Protein AF-A0A6N9USY6-F1 (afdb_monomer_lite)

Secondary structure (DSSP, 8-state):
-GGGGS-GGGTT--HHHHHHHHHHHHHHHHHHHHHHHHHHHHHHHHHHHHHHHHHHHHHHHHHHHHHHHHHHHHHHHHHHHHHHHHHHHHHHHHHHHHHHHHHHHHHHHHHHHHHHHHHHHHHHHHHHHHHHHHHHHHHHHHHHHHHHHHHTHHHHHHTT--TTSPPTTT--S--SS---PPTTPPPHHHHHHHHHHHHHHHHHHHHHHHHHHHHHHHHHHHHHHH-SS-HHHHHHHHHHHHHHHHHHHHHHHTHHHHHHHHHHHHHHH-

Structure (mmCIF, N/CA/C/O backbone):
data_AF-A0A6N9USY6-F1
#
_entry.id   AF-A0A6N9USY6-F1
#
loop_
_atom_site.group_PDB
_atom_site.id
_atom_site.type_symbol
_atom_site.label_atom_id
_atom_site.label_alt_id
_atom_site.label_comp_id
_atom_site.label_asym_id
_atom_site.label_entity_id
_atom_site.label_seq_id
_atom_site.pdbx_PDB_ins_code
_atom_site.Cartn_x
_atom_site.Cartn_y
_atom_site.Cartn_z
_atom_site.occupancy
_atom_site.B_iso_or_equiv
_atom_site.auth_seq_id
_atom_site.auth_comp_id
_atom_site.auth_asym_id
_atom_site.auth_atom_id
_atom_site.pdbx_PDB_model_num
ATOM 1 N N . ARG A 1 1 ? -99.803 2.655 81.020 1.00 59.34 1 ARG A N 1
ATOM 2 C CA . ARG A 1 1 ? -99.320 2.219 79.684 1.00 59.34 1 ARG A CA 1
ATOM 3 C C . ARG A 1 1 ? -97.797 2.064 79.626 1.00 59.34 1 ARG A C 1
ATOM 5 O O . ARG A 1 1 ? -97.366 1.010 79.198 1.00 59.34 1 ARG A O 1
ATOM 12 N N . ALA A 1 2 ? -96.990 2.997 80.149 1.00 63.69 2 ALA A N 1
ATOM 13 C CA . ALA A 1 2 ? -95.520 2.873 80.131 1.00 63.69 2 ALA A CA 1
ATOM 14 C C . ALA A 1 2 ? -94.938 1.658 80.902 1.00 63.69 2 ALA A C 1
ATOM 16 O O . ALA A 1 2 ? -93.961 1.069 80.461 1.00 63.69 2 ALA A O 1
ATOM 17 N N . ARG A 1 3 ? -95.561 1.220 82.011 1.00 64.88 3 ARG A N 1
ATOM 18 C CA . ARG A 1 3 ? -95.090 0.066 82.813 1.00 64.88 3 ARG A CA 1
ATOM 19 C C . ARG A 1 3 ? -95.212 -1.306 82.129 1.00 64.88 3 ARG A C 1
ATOM 21 O O . ARG A 1 3 ? -94.556 -2.237 82.571 1.00 64.88 3 ARG A O 1
ATOM 28 N N . ALA A 1 4 ? -96.023 -1.433 81.077 1.00 66.00 4 ALA A N 1
ATOM 29 C CA . ALA A 1 4 ? -96.211 -2.702 80.363 1.00 66.00 4 ALA A CA 1
ATOM 30 C C . ALA A 1 4 ? -95.017 -3.075 79.461 1.00 66.00 4 ALA A C 1
ATOM 32 O O . ALA A 1 4 ? -94.945 -4.201 78.990 1.00 66.00 4 ALA A O 1
ATOM 33 N N . LEU A 1 5 ? -94.092 -2.134 79.230 1.00 74.12 5 LEU A N 1
ATOM 34 C CA . LEU A 1 5 ? -92.875 -2.318 78.431 1.00 74.12 5 LEU A CA 1
ATOM 35 C C . LEU A 1 5 ? -91.641 -2.647 79.293 1.00 74.12 5 LEU A C 1
ATOM 37 O O . LEU A 1 5 ? -90.541 -2.769 78.764 1.00 74.12 5 LEU A O 1
ATOM 41 N N . LEU A 1 6 ? -91.797 -2.743 80.620 1.00 71.50 6 LEU A N 1
ATOM 42 C CA . LEU A 1 6 ? -90.694 -3.050 81.529 1.00 71.50 6 LEU A CA 1
ATOM 43 C C . LEU A 1 6 ? -90.448 -4.565 81.602 1.00 71.50 6 LEU A C 1
ATOM 45 O O . LEU A 1 6 ? -91.413 -5.333 81.607 1.00 71.50 6 LEU A O 1
ATOM 49 N N . PRO A 1 7 ? -89.183 -5.004 81.742 1.00 77.75 7 PRO A N 1
ATOM 50 C CA . PRO A 1 7 ? -88.853 -6.397 82.019 1.00 77.75 7 PRO A CA 1
ATOM 51 C C . PRO A 1 7 ? -89.638 -6.924 83.222 1.00 77.75 7 PRO A C 1
ATOM 53 O O . PRO A 1 7 ? -89.844 -6.203 84.200 1.00 77.75 7 PRO A O 1
ATOM 56 N N . GLN A 1 8 ? -90.038 -8.195 83.182 1.00 72.56 8 GLN A N 1
ATOM 57 C CA . GLN A 1 8 ? -90.934 -8.793 84.179 1.00 72.56 8 GLN A CA 1
ATOM 58 C C . GLN A 1 8 ? -90.392 -8.691 85.620 1.00 72.56 8 GLN A C 1
ATOM 60 O O . GLN A 1 8 ? -91.163 -8.515 86.560 1.00 72.56 8 GLN A O 1
ATOM 65 N N . ALA A 1 9 ? -89.064 -8.669 85.784 1.00 72.56 9 ALA A N 1
ATOM 66 C CA . ALA A 1 9 ? -88.372 -8.450 87.059 1.00 72.56 9 ALA A CA 1
ATOM 67 C C . ALA A 1 9 ? -88.509 -7.019 87.637 1.00 72.56 9 ALA A C 1
ATOM 69 O O . ALA A 1 9 ? -88.282 -6.809 88.826 1.00 72.56 9 ALA A O 1
ATOM 70 N N . LEU A 1 10 ? -88.883 -6.027 86.822 1.00 72.94 10 LEU A N 1
ATOM 71 C CA . LEU A 1 10 ? -89.029 -4.613 87.203 1.00 72.94 10 LEU A CA 1
ATOM 72 C C . LEU A 1 10 ? -90.495 -4.144 87.229 1.00 72.94 10 LEU A C 1
ATOM 74 O O . LEU A 1 10 ? -90.773 -3.018 87.647 1.00 72.94 10 LEU A O 1
ATOM 78 N N . ALA A 1 11 ? -91.442 -4.999 86.827 1.00 71.81 11 ALA A N 1
ATOM 79 C CA . ALA A 1 11 ? -92.863 -4.666 86.705 1.00 71.81 11 ALA A CA 1
ATOM 80 C C . ALA A 1 11 ? -93.519 -4.238 88.039 1.00 71.81 11 ALA A C 1
ATOM 82 O O . ALA A 1 11 ? -94.430 -3.407 88.032 1.00 71.81 11 ALA A O 1
ATOM 83 N N . GLY A 1 12 ? -93.022 -4.749 89.176 1.00 67.75 12 GLY A N 1
ATOM 84 C CA . GLY A 1 12 ? -93.475 -4.415 90.538 1.00 67.75 12 GLY A CA 1
ATOM 85 C C . GLY A 1 12 ? -92.600 -3.409 91.303 1.00 67.75 12 GLY A C 1
ATOM 86 O O . GLY A 1 12 ? -92.853 -3.156 92.478 1.00 67.75 12 GLY A O 1
ATOM 87 N N . ALA A 1 13 ? -91.562 -2.836 90.682 1.00 71.50 13 ALA A N 1
ATOM 88 C CA . ALA A 1 13 ? -90.604 -1.973 91.376 1.00 71.50 13 ALA A CA 1
ATOM 89 C C . ALA A 1 13 ? -91.144 -0.544 91.634 1.00 71.50 13 ALA A C 1
ATOM 91 O O . ALA A 1 13 ? -91.792 0.075 90.777 1.00 71.50 13 ALA A O 1
ATOM 92 N N . GLY A 1 14 ? -90.842 0.002 92.821 1.00 72.75 14 GLY A N 1
ATOM 93 C CA . GLY A 1 14 ? -91.101 1.402 93.193 1.00 72.75 14 GLY A CA 1
ATOM 94 C C . GLY A 1 14 ? -90.163 2.399 92.491 1.00 72.75 14 GLY A C 1
ATOM 95 O O . GLY A 1 14 ? -89.200 2.003 91.835 1.00 72.75 14 GLY A O 1
ATOM 96 N N . ALA A 1 15 ? -90.418 3.706 92.634 1.00 75.62 15 ALA A N 1
ATOM 97 C CA . ALA A 1 15 ? -89.686 4.766 91.920 1.00 75.62 15 ALA A CA 1
ATOM 98 C C . ALA A 1 15 ? -88.155 4.710 92.116 1.00 75.62 15 ALA A C 1
ATOM 100 O O . ALA A 1 15 ? -87.399 4.864 91.159 1.00 75.62 15 ALA A O 1
ATOM 101 N N . THR A 1 16 ? -87.688 4.410 93.329 1.00 78.62 16 THR A N 1
ATOM 102 C CA . THR A 1 16 ? -86.264 4.234 93.663 1.00 78.62 16 THR A CA 1
ATOM 103 C C . THR A 1 16 ? -85.636 3.006 92.999 1.00 78.62 16 THR A C 1
ATOM 105 O O . THR A 1 16 ? -84.502 3.083 92.528 1.00 78.62 16 THR A O 1
ATOM 108 N N . GLY A 1 17 ? -86.368 1.891 92.909 1.00 78.56 17 GLY A N 1
ATOM 109 C CA . GLY A 1 17 ? -85.910 0.670 92.235 1.00 78.56 17 GLY A CA 1
ATOM 110 C C . GLY A 1 17 ? -85.802 0.842 90.719 1.00 78.56 17 GLY A C 1
ATOM 111 O O . GLY A 1 17 ? -84.811 0.423 90.121 1.00 78.56 17 GLY A O 1
ATOM 112 N N . LEU A 1 18 ? -86.768 1.539 90.110 1.00 80.94 18 LEU A N 1
ATOM 113 C CA . LEU A 1 18 ? -86.726 1.905 88.691 1.00 80.94 18 LEU A CA 1
ATOM 114 C C . LEU A 1 18 ? -85.585 2.893 88.389 1.00 80.94 18 LEU A C 1
ATOM 116 O O . LEU A 1 18 ? -84.901 2.729 87.385 1.00 80.94 18 LEU A O 1
ATOM 120 N N . ALA A 1 19 ? -85.309 3.855 89.277 1.00 81.88 19 ALA A N 1
ATOM 121 C CA . ALA A 1 19 ? -84.180 4.779 89.128 1.00 81.88 19 ALA A CA 1
ATOM 122 C C . ALA A 1 19 ? -82.810 4.082 89.249 1.00 81.88 19 ALA A C 1
ATOM 124 O O . ALA A 1 19 ? -81.879 4.427 88.526 1.00 81.88 19 ALA A O 1
ATOM 125 N N . ALA A 1 20 ? -82.671 3.089 90.134 1.00 82.38 20 ALA A N 1
ATOM 126 C CA . ALA A 1 20 ? -81.448 2.292 90.242 1.00 82.38 20 ALA A CA 1
ATOM 127 C C . ALA A 1 20 ? -81.235 1.381 89.020 1.00 82.38 20 ALA A C 1
ATOM 129 O O . ALA A 1 20 ? -80.110 1.253 88.545 1.00 82.38 20 ALA A O 1
ATOM 130 N N . ALA A 1 21 ? -82.307 0.784 88.487 1.00 82.88 21 ALA A N 1
ATOM 131 C CA . ALA A 1 21 ? -82.250 0.017 87.244 1.00 82.88 21 ALA A CA 1
ATOM 132 C C . ALA A 1 21 ? -81.904 0.904 86.037 1.00 82.88 21 ALA A C 1
ATOM 134 O O . ALA A 1 21 ? -81.086 0.506 85.217 1.00 82.88 21 ALA A O 1
ATOM 135 N N . ALA A 1 22 ? -82.454 2.122 85.966 1.00 84.56 22 ALA A N 1
ATOM 136 C CA . ALA A 1 22 ? -82.114 3.095 84.929 1.00 84.56 22 ALA A CA 1
ATOM 137 C C . ALA A 1 22 ? -80.643 3.542 85.000 1.00 84.56 22 ALA A C 1
ATOM 139 O O . ALA A 1 22 ? -80.000 3.647 83.962 1.00 84.56 22 ALA A O 1
ATOM 140 N N . ARG A 1 23 ? -80.086 3.752 86.206 1.00 84.62 23 ARG A N 1
ATOM 141 C CA . ARG A 1 23 ? -78.651 4.049 86.380 1.00 84.62 23 ARG A CA 1
ATOM 142 C C . ARG A 1 23 ? -77.759 2.894 85.927 1.00 84.62 23 ARG A C 1
ATOM 144 O O . ARG A 1 23 ? -76.851 3.135 85.146 1.00 84.62 23 ARG A O 1
ATOM 151 N N . ARG A 1 24 ? -78.063 1.655 86.333 1.00 86.56 24 ARG A N 1
ATOM 152 C CA . ARG A 1 24 ? -77.320 0.465 85.878 1.00 86.56 24 ARG A CA 1
ATOM 153 C C . ARG A 1 24 ? -77.385 0.288 84.363 1.00 86.56 24 ARG A C 1
ATOM 155 O O . ARG A 1 24 ? -76.359 0.082 83.738 1.00 86.56 24 ARG A O 1
ATOM 162 N N . ALA A 1 25 ? -78.567 0.445 83.766 1.00 84.56 25 ALA A N 1
ATOM 163 C CA . ALA A 1 25 ? -78.720 0.372 82.317 1.00 84.56 25 ALA A CA 1
ATOM 164 C C . ALA A 1 25 ? -77.933 1.480 81.593 1.00 84.56 25 ALA A C 1
ATOM 166 O O . ALA A 1 25 ? -77.378 1.226 80.532 1.00 84.56 25 ALA A O 1
ATOM 167 N N . ALA A 1 26 ? -77.855 2.693 82.157 1.00 86.56 26 ALA A N 1
ATOM 168 C CA . ALA A 1 26 ? -77.045 3.783 81.611 1.0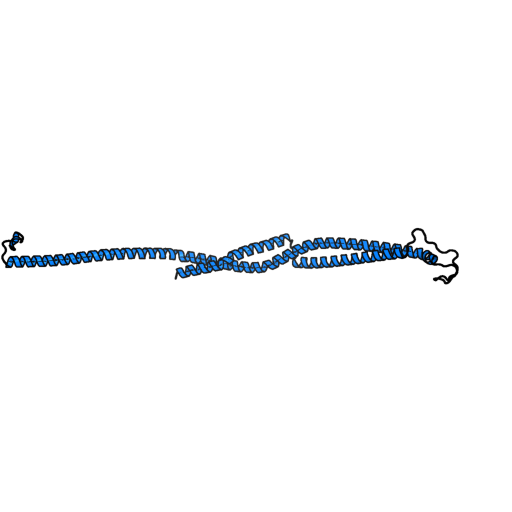0 86.56 26 ALA A CA 1
ATOM 169 C C . ALA A 1 26 ? -75.530 3.527 81.748 1.00 86.56 26 ALA A C 1
ATOM 171 O O . ALA A 1 26 ? -74.780 3.831 80.824 1.00 86.56 26 ALA A O 1
ATOM 172 N N . GLU A 1 27 ? -75.080 2.941 82.863 1.00 90.06 27 GLU A N 1
ATOM 173 C CA . GLU A 1 27 ? -73.692 2.495 83.064 1.00 90.06 27 GLU A CA 1
ATOM 174 C C . GLU A 1 27 ? -73.316 1.369 82.086 1.00 90.06 27 GLU A C 1
ATOM 176 O O . GLU A 1 27 ? -72.274 1.443 81.436 1.00 90.06 27 GLU A O 1
ATOM 181 N N . GLU A 1 28 ? -74.187 0.368 81.918 1.00 89.50 28 GLU A N 1
ATOM 182 C CA . GLU A 1 28 ? -74.032 -0.712 80.936 1.00 89.50 28 GLU A CA 1
ATOM 183 C C . GLU A 1 28 ? -73.988 -0.163 79.502 1.00 89.50 28 GLU A C 1
ATOM 185 O O . GLU A 1 28 ? -73.115 -0.551 78.727 1.00 89.50 28 GLU A O 1
ATOM 190 N N . LEU A 1 29 ? -74.861 0.793 79.155 1.00 90.81 29 LEU A N 1
ATOM 191 C CA . LEU A 1 29 ? -74.827 1.478 77.857 1.00 90.81 29 LEU A CA 1
ATOM 192 C C . LEU A 1 29 ? -73.514 2.236 77.645 1.00 90.81 29 LEU A C 1
ATOM 194 O O . LEU A 1 29 ? -72.925 2.126 76.573 1.00 90.81 29 LEU A O 1
ATOM 198 N N . GLY A 1 30 ? -73.023 2.960 78.654 1.00 91.50 30 GLY A N 1
ATOM 199 C CA . GLY A 1 30 ? -71.733 3.651 78.587 1.00 91.50 30 GLY A CA 1
ATOM 200 C C . GLY A 1 30 ? -70.556 2.683 78.409 1.00 91.50 30 GLY A C 1
ATOM 201 O O . GLY A 1 30 ? -69.641 2.953 77.625 1.00 91.50 30 GLY A O 1
ATOM 202 N N . GLY A 1 31 ? -70.608 1.524 79.075 1.00 92.81 31 GLY A N 1
ATOM 203 C CA . GLY A 1 31 ? -69.659 0.425 78.892 1.00 92.81 31 GLY A CA 1
ATOM 204 C C . GLY A 1 31 ? -69.682 -0.139 77.468 1.00 92.81 31 GLY A C 1
ATOM 205 O O . GLY A 1 31 ? -68.631 -0.258 76.839 1.00 92.81 31 GLY A O 1
ATOM 206 N N . LEU A 1 32 ? -70.873 -0.402 76.923 1.00 93.50 32 LEU A N 1
ATOM 207 C CA . LEU A 1 32 ? -71.069 -0.891 75.553 1.00 93.50 32 LEU A CA 1
ATOM 208 C C . LEU A 1 32 ? -70.673 0.147 74.492 1.00 93.50 32 LEU A C 1
ATOM 210 O O . LEU A 1 32 ? -70.091 -0.204 73.469 1.00 93.50 32 LEU A O 1
ATOM 214 N N . GLU A 1 33 ? -70.930 1.435 74.722 1.00 93.31 33 GLU A N 1
ATOM 215 C CA . GLU A 1 33 ? -70.469 2.509 73.838 1.00 93.31 33 GLU A CA 1
ATOM 216 C C . GLU A 1 33 ? -68.944 2.618 73.820 1.00 93.31 33 GLU A C 1
ATOM 218 O O . GLU A 1 33 ? -68.355 2.833 72.757 1.00 93.31 33 GLU A O 1
ATOM 223 N N . SER A 1 34 ? -68.301 2.446 74.979 1.00 94.00 34 SER A N 1
ATOM 224 C CA . SER A 1 34 ? -66.844 2.370 75.083 1.00 94.00 34 SER A CA 1
ATOM 225 C C . SER A 1 34 ? -66.292 1.154 74.335 1.00 94.00 34 SER A C 1
ATOM 227 O O . SER A 1 34 ? -65.373 1.305 73.530 1.00 94.00 34 SER A O 1
ATOM 229 N N . ALA A 1 35 ? -66.910 -0.021 74.512 1.00 94.56 35 ALA A N 1
ATOM 230 C CA . ALA A 1 35 ? -66.552 -1.242 73.792 1.00 94.56 35 ALA A CA 1
ATOM 231 C C . ALA A 1 35 ? -66.690 -1.068 72.270 1.00 94.56 35 ALA A C 1
ATOM 233 O O . ALA A 1 35 ? -65.749 -1.343 71.535 1.00 94.56 35 ALA A O 1
ATOM 234 N N . ARG A 1 36 ? -67.795 -0.482 71.790 1.00 95.06 36 ARG A N 1
ATOM 235 C CA . ARG A 1 36 ? -67.997 -0.188 70.362 1.00 95.06 36 ARG A CA 1
ATOM 236 C C . ARG A 1 36 ? -66.955 0.789 69.805 1.00 95.06 36 ARG A C 1
ATOM 238 O O . ARG A 1 36 ? -66.541 0.657 68.655 1.00 95.06 36 ARG A O 1
ATOM 245 N N . ARG A 1 37 ? -66.541 1.803 70.579 1.00 96.06 37 ARG A N 1
ATOM 246 C CA . ARG A 1 37 ? -65.440 2.704 70.178 1.00 96.06 37 ARG A CA 1
ATOM 247 C C . ARG A 1 37 ? -64.116 1.948 70.082 1.00 96.06 37 ARG A C 1
ATOM 249 O O . ARG A 1 37 ? -63.385 2.160 69.120 1.00 96.06 37 ARG A O 1
ATOM 256 N N . ALA A 1 38 ? -63.837 1.060 71.036 1.00 95.44 38 ALA A N 1
ATOM 257 C CA . ALA A 1 38 ? -62.649 0.214 71.009 1.00 95.44 38 ALA A CA 1
ATOM 258 C C . ALA A 1 38 ? -62.648 -0.745 69.803 1.00 95.44 38 ALA A C 1
ATOM 260 O O . ALA A 1 38 ? -61.627 -0.855 69.135 1.00 95.44 38 ALA A O 1
ATOM 261 N N . GLU A 1 39 ? -63.785 -1.360 69.459 1.00 96.38 39 GLU A N 1
ATOM 262 C CA . GLU A 1 39 ? -63.927 -2.217 68.269 1.00 96.38 39 GLU A CA 1
ATOM 263 C C . GLU A 1 39 ? -63.666 -1.455 66.965 1.00 96.38 39 GLU A C 1
ATOM 265 O O . GLU A 1 39 ? -62.927 -1.932 66.107 1.00 96.38 39 GLU A O 1
ATOM 270 N N . ARG A 1 40 ? -64.223 -0.244 66.822 1.00 96.88 40 ARG A N 1
ATOM 271 C CA . ARG A 1 40 ? -63.949 0.613 65.655 1.00 96.88 40 ARG A CA 1
ATOM 272 C C . ARG A 1 40 ? -62.471 0.971 65.559 1.00 96.88 40 ARG A C 1
ATOM 274 O O . ARG A 1 40 ? -61.891 0.848 64.486 1.00 96.88 40 ARG A O 1
ATOM 281 N N . ARG A 1 41 ? -61.853 1.345 66.685 1.00 96.88 41 ARG A N 1
ATOM 282 C CA . ARG A 1 41 ? -60.422 1.659 66.727 1.00 96.88 41 ARG A CA 1
ATOM 283 C C . ARG A 1 41 ? -59.560 0.444 66.379 1.00 96.88 41 ARG A C 1
ATOM 285 O O . ARG A 1 41 ? -58.551 0.597 65.702 1.00 96.88 41 ARG A O 1
ATOM 292 N N . LEU A 1 42 ? -59.951 -0.752 66.815 1.00 97.25 42 LEU A N 1
ATOM 293 C CA . LEU A 1 42 ? -59.265 -1.989 66.451 1.00 97.25 42 LEU A CA 1
ATOM 294 C C . LEU A 1 42 ? -59.360 -2.257 64.944 1.00 97.25 42 LEU A C 1
ATOM 296 O O . LEU A 1 42 ? -58.346 -2.583 64.338 1.00 97.25 42 LEU A O 1
ATOM 300 N N . ALA A 1 43 ? -60.539 -2.090 64.337 1.00 96.88 43 ALA A N 1
ATOM 301 C CA . ALA A 1 43 ? -60.710 -2.254 62.892 1.00 96.88 43 ALA A CA 1
ATOM 302 C C . ALA A 1 43 ? -59.833 -1.272 62.093 1.00 96.88 43 ALA A C 1
ATOM 304 O O . ALA A 1 43 ? -59.157 -1.686 61.157 1.00 96.88 43 ALA A O 1
ATOM 305 N N . GLU A 1 44 ? -59.773 -0.001 62.507 1.00 97.56 44 GLU A N 1
ATOM 306 C CA . GLU A 1 44 ? -58.868 0.997 61.914 1.00 97.56 44 GLU A CA 1
ATOM 307 C C . GLU A 1 44 ? -57.395 0.577 62.016 1.00 97.56 44 GLU A C 1
ATOM 309 O O . GLU A 1 44 ? -56.675 0.632 61.025 1.00 97.56 44 GLU A O 1
ATOM 314 N N . LEU A 1 45 ? -56.953 0.121 63.194 1.00 97.69 45 LEU A N 1
ATOM 315 C CA . LEU A 1 45 ? -55.575 -0.334 63.411 1.00 97.69 45 LEU A CA 1
ATOM 316 C C . LEU A 1 45 ? -55.228 -1.587 62.593 1.00 97.69 45 LEU A C 1
ATOM 318 O O . LEU A 1 45 ? -54.088 -1.740 62.163 1.00 97.69 45 LEU A O 1
ATOM 322 N N . VAL A 1 46 ? -56.188 -2.493 62.382 1.00 97.88 46 VAL A N 1
ATOM 323 C CA . VAL A 1 46 ? -55.997 -3.684 61.538 1.00 97.88 46 VAL A CA 1
ATOM 324 C C . VAL A 1 46 ? -55.820 -3.288 60.073 1.00 97.88 46 VAL A C 1
ATOM 326 O O . VAL A 1 46 ? -54.923 -3.817 59.420 1.00 97.88 46 VAL A O 1
ATOM 329 N N . GLU A 1 47 ? -56.618 -2.345 59.570 1.00 97.75 47 GLU A N 1
ATOM 330 C CA . GLU A 1 47 ? -56.465 -1.816 58.208 1.00 97.75 47 GLU A CA 1
ATOM 331 C C . GLU A 1 47 ? -55.153 -1.041 58.034 1.00 97.75 47 GLU A C 1
ATOM 333 O O . GLU A 1 47 ? -54.448 -1.234 57.043 1.00 97.75 47 GLU A O 1
ATOM 338 N N . GLU A 1 48 ? -54.783 -0.213 59.016 1.00 97.69 48 GLU A N 1
ATOM 339 C CA . GLU A 1 48 ? -53.508 0.511 59.036 1.00 97.69 48 GLU A CA 1
ATOM 340 C C . GLU A 1 48 ? -52.326 -0.464 59.003 1.00 97.69 48 GLU A C 1
ATOM 342 O O . GLU A 1 48 ? -51.445 -0.337 58.153 1.00 97.69 48 GLU A O 1
ATOM 347 N N . ARG A 1 49 ? -52.353 -1.503 59.847 1.00 97.94 49 ARG A N 1
ATOM 348 C CA . ARG A 1 49 ? -51.347 -2.569 59.836 1.00 97.94 49 ARG A CA 1
ATOM 349 C C . ARG A 1 49 ? -51.305 -3.292 58.492 1.00 97.94 49 ARG A C 1
ATOM 351 O O . ARG A 1 49 ? -50.226 -3.506 57.961 1.00 97.94 49 ARG A O 1
ATOM 358 N N . ALA A 1 50 ? -52.452 -3.643 57.916 1.00 97.88 50 ALA A N 1
ATOM 359 C CA . ALA A 1 50 ? -52.486 -4.290 56.607 1.00 97.88 50 ALA A CA 1
ATOM 360 C C . ALA A 1 50 ? -51.914 -3.385 55.500 1.00 97.88 50 ALA A C 1
ATOM 362 O O . ALA A 1 50 ? -51.326 -3.887 54.543 1.00 97.88 50 ALA A O 1
ATOM 363 N N . GLY A 1 51 ? -52.088 -2.064 55.615 1.00 98.12 51 GLY A N 1
ATOM 364 C CA . GLY A 1 51 ? -51.449 -1.069 54.755 1.00 98.12 51 GLY A CA 1
ATOM 365 C C . GLY A 1 51 ? -49.932 -1.039 54.918 1.00 98.12 51 GLY A C 1
ATOM 366 O O . GLY A 1 51 ? -49.223 -1.149 53.920 1.00 98.12 51 GLY A O 1
ATOM 367 N N . LEU A 1 52 ? -49.446 -0.960 56.158 1.00 97.94 52 LEU A N 1
ATOM 368 C CA . LEU A 1 52 ? -48.016 -0.978 56.478 1.00 97.94 52 LEU A CA 1
ATOM 369 C C . LEU A 1 52 ? -47.345 -2.277 56.018 1.00 97.94 52 LEU A C 1
ATOM 371 O O . LEU A 1 52 ? -46.323 -2.214 55.349 1.00 97.94 52 LEU A O 1
ATOM 375 N N . ASP A 1 53 ? -47.966 -3.434 56.255 1.00 98.06 53 ASP A N 1
ATOM 376 C CA . ASP A 1 53 ? -47.445 -4.730 55.806 1.00 98.06 53 ASP A CA 1
ATOM 377 C C . ASP A 1 53 ? -47.358 -4.811 54.261 1.00 98.06 53 ASP A C 1
ATOM 379 O O . ASP A 1 53 ? -46.568 -5.580 53.713 1.00 98.06 53 ASP A O 1
ATOM 383 N N . ARG A 1 54 ? -48.213 -4.095 53.510 1.00 97.81 54 ARG A N 1
ATOM 384 C CA . ARG A 1 54 ? -48.106 -4.022 52.037 1.00 97.81 54 ARG A CA 1
ATOM 385 C C . ARG A 1 54 ? -46.974 -3.100 51.602 1.00 97.81 54 ARG A C 1
ATOM 387 O O . ARG A 1 54 ? -46.279 -3.441 50.651 1.00 97.81 54 ARG A O 1
ATOM 394 N N . GLN A 1 55 ? -46.807 -1.969 52.284 1.00 97.88 55 GLN A N 1
ATOM 395 C CA . GLN A 1 55 ? -45.715 -1.037 52.019 1.00 97.88 55 GLN A CA 1
ATOM 396 C C . GLN A 1 55 ? -44.358 -1.688 52.304 1.00 97.88 55 GLN A C 1
ATOM 398 O O . GLN A 1 55 ? -43.492 -1.644 51.445 1.00 97.88 55 GLN A O 1
ATOM 403 N N . GLU A 1 56 ? -44.213 -2.369 53.444 1.00 97.94 56 GLU A N 1
ATOM 404 C CA . GLU A 1 56 ? -42.991 -3.095 53.813 1.00 97.94 56 GLU A CA 1
ATOM 405 C C . GLU A 1 56 ? -42.604 -4.121 52.744 1.00 97.94 56 GLU A C 1
ATOM 407 O O . GLU A 1 56 ? -41.459 -4.150 52.315 1.00 97.94 56 GLU A O 1
ATOM 412 N N . ARG A 1 57 ? -43.570 -4.906 52.243 1.00 97.56 57 ARG A N 1
ATOM 413 C CA . ARG A 1 57 ? -43.313 -5.862 51.154 1.00 97.56 57 ARG A CA 1
ATOM 414 C C . ARG A 1 57 ? -42.867 -5.176 49.864 1.00 97.56 57 ARG A C 1
ATOM 416 O O . ARG A 1 57 ? -41.939 -5.655 49.231 1.00 97.56 57 ARG A O 1
ATOM 423 N N . ALA A 1 58 ? -43.514 -4.075 49.482 1.00 97.81 58 ALA A N 1
ATOM 424 C CA . ALA A 1 58 ? -43.126 -3.326 48.290 1.00 97.81 58 ALA A CA 1
ATOM 425 C C . ALA A 1 58 ? -41.718 -2.718 48.427 1.00 97.81 58 ALA A C 1
ATOM 427 O O . ALA A 1 58 ? -40.942 -2.754 47.476 1.00 97.81 58 ALA A O 1
ATOM 428 N N . ASP A 1 59 ? -41.376 -2.201 49.609 1.00 97.69 59 ASP A N 1
ATOM 429 C CA . ASP A 1 59 ? -40.048 -1.658 49.896 1.00 97.69 59 ASP A CA 1
ATOM 430 C C . ASP A 1 59 ? -38.982 -2.771 49.917 1.00 97.69 59 ASP A C 1
ATOM 432 O O . ASP A 1 59 ? -37.882 -2.575 49.401 1.00 97.69 59 ASP A O 1
ATOM 436 N N . ASP A 1 60 ? -39.306 -3.952 50.456 1.00 97.75 60 ASP A N 1
ATOM 437 C CA . ASP A 1 60 ? -38.430 -5.128 50.438 1.00 97.75 60 ASP A CA 1
ATOM 438 C C . ASP A 1 60 ? -38.194 -5.666 49.023 1.00 97.75 60 ASP A C 1
ATOM 440 O O . ASP A 1 60 ? -37.063 -6.035 48.702 1.00 97.75 60 ASP A O 1
ATOM 444 N N . ASP A 1 61 ? -39.219 -5.677 48.166 1.00 97.69 61 ASP A N 1
ATOM 445 C CA . ASP A 1 61 ? -39.085 -6.070 46.760 1.00 97.69 61 ASP A CA 1
ATOM 446 C C . ASP A 1 61 ? -38.112 -5.124 46.026 1.00 97.69 61 ASP A C 1
ATOM 448 O O . ASP A 1 61 ? -37.178 -5.586 45.366 1.00 97.69 61 ASP A O 1
ATOM 452 N N . VAL A 1 62 ? -38.259 -3.803 46.213 1.00 96.81 62 VAL A N 1
ATOM 453 C CA . VAL A 1 62 ? -37.342 -2.789 45.652 1.00 96.81 62 VAL A CA 1
ATOM 454 C C . VAL A 1 62 ? -35.929 -2.934 46.223 1.00 96.81 62 VAL A C 1
ATOM 456 O O . VAL A 1 62 ? -34.946 -2.853 45.482 1.00 96.81 62 VAL A O 1
ATOM 459 N N . ARG A 1 63 ? -35.798 -3.179 47.534 1.00 96.69 63 ARG A N 1
ATOM 460 C CA . ARG A 1 63 ? -34.501 -3.419 48.184 1.00 96.69 63 ARG A CA 1
ATOM 461 C C . ARG A 1 63 ? -33.811 -4.646 47.592 1.00 96.69 63 ARG A C 1
ATOM 463 O O . ARG A 1 63 ? -32.621 -4.582 47.296 1.00 96.69 63 ARG A O 1
ATOM 470 N N . GLN A 1 64 ? -34.538 -5.745 47.405 1.00 96.94 64 GLN A N 1
ATOM 471 C CA . GLN A 1 64 ? -33.993 -6.991 46.870 1.00 96.94 64 GLN A CA 1
ATOM 472 C C . GLN A 1 64 ? -33.553 -6.845 45.406 1.00 96.94 64 GLN A C 1
ATOM 474 O O . GLN A 1 64 ? -32.515 -7.391 45.018 1.00 96.94 64 GLN A O 1
ATOM 479 N N . GLU A 1 65 ? -34.312 -6.104 44.596 1.00 95.88 65 GLU A N 1
ATOM 480 C CA . GLU A 1 65 ? -33.937 -5.764 43.219 1.00 95.88 65 GLU A CA 1
ATOM 481 C C . GLU A 1 65 ? -32.638 -4.942 43.191 1.00 95.88 65 GLU A C 1
ATOM 483 O O . GLU A 1 65 ? -31.687 -5.314 42.497 1.00 95.88 65 GLU A O 1
ATOM 488 N N . ALA A 1 66 ? -32.547 -3.898 44.022 1.00 94.44 66 ALA A N 1
ATOM 489 C CA . ALA A 1 66 ? -31.355 -3.059 44.129 1.00 94.44 66 ALA A CA 1
ATOM 490 C C . ALA A 1 66 ? -30.124 -3.833 44.638 1.00 94.44 66 ALA A C 1
ATOM 492 O O . ALA A 1 66 ? -29.030 -3.665 44.104 1.00 94.44 66 ALA A O 1
ATOM 493 N N . GLU A 1 67 ? -30.279 -4.706 45.639 1.00 95.38 67 GLU A N 1
ATOM 494 C CA . GLU A 1 67 ? -29.196 -5.562 46.148 1.00 95.38 67 GLU A CA 1
ATOM 495 C C . GLU A 1 67 ? -28.675 -6.525 45.078 1.00 95.38 67 GLU A C 1
ATOM 497 O O . GLU A 1 67 ? -27.465 -6.721 44.966 1.00 95.38 67 GLU A O 1
ATOM 502 N N . THR A 1 68 ? -29.573 -7.095 44.272 1.00 95.75 68 THR A N 1
ATOM 503 C CA . THR A 1 68 ? -29.202 -7.992 43.169 1.00 95.75 68 THR A CA 1
ATOM 504 C C . THR A 1 68 ? -28.427 -7.232 42.093 1.00 95.75 68 THR A C 1
ATOM 506 O O . THR A 1 68 ? -27.360 -7.673 41.675 1.00 95.75 68 THR A O 1
ATOM 509 N N . TRP A 1 69 ? -28.907 -6.050 41.699 1.00 94.25 69 TRP A N 1
ATOM 510 C CA . TRP A 1 69 ? -28.221 -5.199 40.725 1.00 94.25 69 TRP A CA 1
ATOM 511 C C . TRP A 1 69 ? -26.843 -4.728 41.228 1.00 94.25 69 TRP A C 1
ATOM 513 O O . TRP A 1 69 ? -25.848 -4.830 40.510 1.00 94.25 69 TRP A O 1
ATOM 523 N N . LEU A 1 70 ? -26.747 -4.287 42.490 1.00 94.12 70 LEU A N 1
ATOM 524 C CA . LEU A 1 70 ? -25.484 -3.867 43.114 1.00 94.12 70 LEU A CA 1
ATOM 525 C C . LEU A 1 70 ? -24.485 -5.021 43.267 1.00 94.12 70 LEU A C 1
ATOM 527 O O . LEU A 1 70 ? -23.277 -4.783 43.221 1.00 94.12 70 LEU A O 1
ATOM 531 N N . ALA A 1 71 ? -24.957 -6.258 43.442 1.00 95.00 71 ALA A N 1
ATOM 532 C CA . ALA A 1 71 ? -24.088 -7.431 43.481 1.00 95.00 71 ALA A CA 1
ATOM 533 C C . ALA A 1 71 ? -23.392 -7.678 42.127 1.00 95.00 71 ALA A C 1
ATOM 535 O O . ALA A 1 71 ? -22.211 -8.032 42.103 1.00 95.00 71 ALA A O 1
ATOM 536 N N . ASP A 1 72 ? -24.088 -7.428 41.014 1.00 95.19 72 ASP A N 1
ATOM 537 C CA . ASP A 1 72 ? -23.568 -7.615 39.652 1.00 95.19 72 ASP A CA 1
ATOM 538 C C . ASP A 1 72 ? -22.842 -6.374 39.094 1.00 95.19 72 ASP A C 1
ATOM 540 O O . ASP A 1 72 ? -22.138 -6.458 38.078 1.00 95.19 72 ASP A O 1
ATOM 544 N N . TRP A 1 73 ? -22.969 -5.223 39.763 1.00 94.56 73 TRP A N 1
ATOM 545 C CA . TRP A 1 73 ? -22.418 -3.935 39.333 1.00 94.56 73 TRP A CA 1
ATOM 546 C C . TRP A 1 73 ? -20.917 -3.986 39.028 1.00 94.56 73 TRP A C 1
ATOM 548 O O . TRP A 1 73 ? -20.498 -3.601 37.937 1.00 94.56 73 TRP A O 1
ATOM 558 N N . GLU A 1 74 ? -20.091 -4.481 39.955 1.00 95.38 74 GLU A N 1
ATOM 559 C CA . GLU A 1 74 ? -18.634 -4.499 39.755 1.00 95.38 74 GLU A CA 1
ATOM 560 C C . GLU A 1 74 ? -18.232 -5.400 38.576 1.00 95.38 74 GLU A C 1
ATOM 562 O O . GLU A 1 74 ? -17.308 -5.069 37.834 1.00 95.38 74 GLU A O 1
ATOM 567 N N . THR A 1 75 ? -18.968 -6.491 38.336 1.00 96.00 75 THR A N 1
ATOM 568 C CA . THR A 1 75 ? -18.760 -7.362 37.167 1.00 96.00 75 THR A CA 1
ATOM 569 C C . THR A 1 75 ? -19.114 -6.635 35.870 1.00 96.00 75 THR A C 1
ATOM 571 O O . THR A 1 75 ? -18.341 -6.665 34.911 1.00 96.00 75 THR A O 1
ATOM 574 N N . THR A 1 76 ? -20.255 -5.944 35.847 1.00 94.56 76 THR A N 1
ATOM 575 C CA . THR A 1 76 ? -20.721 -5.171 34.686 1.00 94.56 76 THR A CA 1
ATOM 576 C C . THR A 1 76 ? -19.750 -4.042 34.355 1.00 94.56 76 THR A C 1
ATOM 578 O O . THR A 1 76 ? -19.285 -3.925 33.220 1.00 94.56 76 THR A O 1
ATOM 581 N N . ARG A 1 77 ? -19.361 -3.260 35.365 1.00 95.31 77 ARG A N 1
ATOM 582 C CA . ARG A 1 77 ? -18.376 -2.184 35.243 1.00 95.31 77 ARG A CA 1
ATOM 583 C C . ARG A 1 77 ? -17.030 -2.705 34.745 1.00 95.31 77 ARG A C 1
ATOM 585 O O . ARG A 1 77 ? -16.455 -2.107 33.840 1.00 95.31 77 ARG A O 1
ATOM 592 N N . ALA A 1 78 ? -16.530 -3.810 35.300 1.00 96.06 78 ALA A N 1
ATOM 593 C CA . ALA A 1 78 ? -15.275 -4.410 34.853 1.00 96.06 78 ALA A CA 1
ATOM 594 C C . ALA A 1 78 ? -15.350 -4.875 33.389 1.00 96.06 78 ALA A C 1
ATOM 596 O O . ALA A 1 78 ? -14.395 -4.679 32.637 1.00 96.06 78 ALA A O 1
ATOM 597 N N . GLY A 1 79 ? -16.486 -5.438 32.963 1.00 96.00 79 GLY A N 1
ATOM 598 C CA . GLY A 1 79 ? -16.733 -5.807 31.568 1.00 96.00 79 GLY A CA 1
ATOM 599 C C . GLY A 1 79 ? -16.696 -4.602 30.624 1.00 96.00 79 GLY A C 1
ATOM 600 O O . GLY A 1 79 ? -15.962 -4.620 29.636 1.00 96.00 79 GLY A O 1
ATOM 601 N N . LEU A 1 80 ? -17.420 -3.532 30.962 1.00 95.00 80 LEU A N 1
ATOM 602 C CA . LEU A 1 80 ? -17.460 -2.292 30.176 1.00 95.00 80 LEU A CA 1
ATOM 603 C C . LEU A 1 80 ? -16.090 -1.603 30.115 1.00 95.00 80 LEU A C 1
ATOM 605 O O . LEU A 1 80 ? -15.656 -1.187 29.039 1.00 95.00 80 LEU A O 1
ATOM 609 N N . GLN A 1 81 ? -15.370 -1.546 31.239 1.00 96.06 81 GLN A N 1
ATOM 610 C CA . GLN A 1 81 ? -14.000 -1.031 31.277 1.00 96.06 81 GLN A CA 1
ATOM 611 C C . GLN A 1 81 ? -13.060 -1.875 30.403 1.00 96.06 81 GLN A C 1
ATOM 613 O O . GLN A 1 81 ? -12.282 -1.323 29.633 1.00 96.06 81 GLN A O 1
ATOM 618 N N . GLY A 1 82 ? -13.177 -3.206 30.439 1.00 96.00 82 GLY A N 1
ATOM 619 C CA . GLY A 1 82 ? -12.399 -4.089 29.568 1.00 96.00 82 GLY A CA 1
ATOM 620 C C . GLY A 1 82 ? -12.688 -3.871 28.078 1.00 96.00 82 GLY A C 1
ATOM 621 O O . GLY A 1 82 ? -11.767 -3.870 27.258 1.00 96.00 82 GLY A O 1
ATOM 622 N N . CYS A 1 83 ? -13.950 -3.630 27.710 1.00 95.12 83 CYS A N 1
ATOM 623 C CA . CYS A 1 83 ? -14.322 -3.270 26.340 1.00 95.12 83 CYS A CA 1
ATOM 624 C C . CYS A 1 83 ? -13.710 -1.929 25.907 1.00 95.12 83 CYS A C 1
ATOM 626 O O . CYS A 1 83 ? -13.221 -1.820 24.780 1.00 95.12 83 CYS A O 1
ATOM 628 N N . LEU A 1 84 ? -13.699 -0.931 26.794 1.00 96.25 84 LEU A N 1
ATOM 629 C CA . LEU A 1 84 ? -13.064 0.365 26.552 1.00 96.25 84 LEU A CA 1
ATOM 630 C C . LEU A 1 84 ? -11.564 0.251 26.331 1.00 96.25 84 LEU A C 1
ATOM 632 O O . LEU A 1 84 ? -11.052 0.767 25.336 1.00 96.25 84 LEU A O 1
ATOM 636 N N . ASP A 1 85 ? -10.883 -0.444 27.236 1.00 96.62 85 ASP A N 1
ATOM 637 C CA . ASP A 1 85 ? -9.439 -0.633 27.176 1.00 96.62 85 ASP A CA 1
ATOM 638 C C . ASP A 1 85 ? -9.069 -1.355 25.872 1.00 96.62 85 ASP A C 1
ATOM 640 O O . ASP A 1 85 ? -8.219 -0.886 25.113 1.00 96.62 85 ASP A O 1
ATOM 644 N N . SER A 1 86 ? -9.805 -2.416 25.518 1.00 95.81 86 SER A N 1
ATOM 645 C CA . SER A 1 86 ? -9.604 -3.147 24.262 1.00 95.81 86 SER A CA 1
ATOM 646 C C . SER A 1 86 ? -9.852 -2.286 23.015 1.00 95.81 86 SER A C 1
ATOM 648 O O . SER A 1 86 ? -9.072 -2.334 22.058 1.00 95.81 86 SER A O 1
ATOM 650 N N . ALA A 1 87 ? -10.904 -1.461 23.005 1.00 96.19 87 ALA A N 1
ATOM 651 C CA . ALA A 1 87 ? -11.184 -0.561 21.888 1.00 96.19 87 ALA A CA 1
ATOM 652 C C . ALA A 1 87 ? -10.115 0.541 21.753 1.00 96.19 87 ALA A C 1
ATOM 654 O O . ALA A 1 87 ? -9.744 0.910 20.633 1.00 96.19 87 ALA A O 1
ATOM 655 N N . GLN A 1 88 ? -9.573 1.033 22.870 1.00 96.62 88 GLN A N 1
ATOM 656 C CA . GLN A 1 88 ? -8.498 2.026 22.896 1.00 96.62 88 GLN A CA 1
ATOM 657 C C . GLN A 1 88 ? -7.153 1.440 22.430 1.00 96.62 88 GLN A C 1
ATOM 659 O O . GLN A 1 88 ? -6.416 2.080 21.667 1.00 96.62 88 GLN A O 1
ATOM 664 N N . GLU A 1 89 ? -6.842 0.207 22.828 1.00 97.50 89 GLU A N 1
ATOM 665 C CA . GLU A 1 89 ? -5.697 -0.550 22.314 1.00 97.50 89 GLU A CA 1
ATOM 666 C C . GLU A 1 89 ? -5.827 -0.787 20.806 1.00 97.50 89 GLU A C 1
ATOM 668 O O . GLU A 1 89 ? -4.880 -0.556 20.047 1.00 97.50 89 GLU A O 1
ATOM 673 N N . ALA A 1 90 ? -7.017 -1.180 20.341 1.00 97.69 90 ALA A N 1
ATOM 674 C CA . ALA A 1 90 ? -7.296 -1.369 18.923 1.00 97.69 90 ALA A CA 1
ATOM 675 C C . ALA A 1 90 ? -7.164 -0.064 18.122 1.00 97.69 90 ALA A C 1
ATOM 677 O O . ALA A 1 90 ? -6.630 -0.088 17.010 1.00 97.69 90 ALA A O 1
ATOM 678 N N . ALA A 1 91 ? -7.587 1.075 18.682 1.00 97.00 91 ALA A N 1
ATOM 679 C CA . ALA A 1 91 ? -7.409 2.389 18.066 1.00 97.00 91 ALA A CA 1
ATOM 680 C C . ALA A 1 91 ? -5.921 2.722 17.889 1.00 97.00 91 ALA A C 1
ATOM 682 O O . ALA A 1 91 ? -5.486 3.020 16.775 1.00 97.00 91 ALA A O 1
ATOM 683 N N . THR A 1 92 ? -5.130 2.555 18.952 1.00 97.19 92 THR A N 1
ATOM 684 C CA . THR A 1 92 ? -3.673 2.753 18.922 1.00 97.19 92 THR A CA 1
ATOM 685 C C . THR A 1 92 ? -3.004 1.839 17.889 1.00 97.19 92 THR A C 1
ATOM 687 O O . THR A 1 92 ? -2.180 2.283 17.087 1.00 97.19 92 THR A O 1
ATOM 690 N N . ARG A 1 93 ? -3.387 0.556 17.842 1.00 97.19 93 ARG A N 1
ATOM 691 C CA . ARG A 1 93 ? -2.866 -0.399 16.852 1.00 97.19 93 ARG A CA 1
ATOM 692 C C . ARG A 1 93 ? -3.247 -0.010 15.423 1.00 97.19 93 ARG A C 1
ATOM 694 O O . ARG A 1 93 ? -2.419 -0.122 14.520 1.00 97.19 93 ARG A O 1
ATOM 701 N N . ALA A 1 94 ? -4.477 0.452 15.198 1.00 97.75 94 ALA A N 1
ATOM 702 C CA . ALA A 1 94 ? -4.919 0.911 13.884 1.00 97.75 94 ALA A CA 1
ATOM 703 C C . ALA A 1 94 ? -4.094 2.114 13.398 1.00 97.75 94 ALA A C 1
ATOM 705 O O . ALA A 1 94 ? -3.736 2.163 12.223 1.00 97.75 94 ALA A O 1
ATOM 706 N N . GLU A 1 95 ? -3.747 3.050 14.284 1.00 96.69 95 GLU A N 1
ATOM 707 C CA . GLU A 1 95 ? -2.874 4.185 13.960 1.00 96.69 95 GLU A CA 1
ATOM 708 C C . GLU A 1 95 ? -1.453 3.733 13.598 1.00 96.69 95 GLU A C 1
ATOM 710 O O . GLU A 1 95 ? -0.918 4.139 12.566 1.00 96.69 95 GLU A O 1
ATOM 715 N N . GLN A 1 96 ? -0.864 2.826 14.382 1.00 96.94 96 GLN A N 1
ATOM 716 C CA . GLN A 1 96 ? 0.461 2.262 14.094 1.00 96.94 96 GLN A CA 1
ATOM 717 C C . GLN A 1 96 ? 0.501 1.532 12.744 1.00 96.94 96 GLN A C 1
ATOM 719 O O . GLN A 1 96 ? 1.461 1.675 11.984 1.00 96.94 96 GLN A O 1
ATOM 724 N N . LEU A 1 97 ? -0.544 0.763 12.426 1.00 97.81 97 LEU A N 1
ATOM 725 C CA . LEU A 1 97 ? -0.664 0.067 11.146 1.00 97.81 97 LEU A CA 1
ATOM 726 C C . LEU A 1 97 ? -0.903 1.043 9.991 1.00 97.81 97 LEU A C 1
ATOM 728 O O . LEU A 1 97 ? -0.349 0.842 8.913 1.00 97.81 97 LEU A O 1
ATOM 732 N N . ALA A 1 98 ? -1.664 2.123 10.198 1.00 96.12 98 ALA A N 1
ATOM 733 C CA . ALA A 1 98 ? -1.884 3.144 9.173 1.00 96.12 98 ALA A CA 1
ATOM 734 C C . ALA A 1 98 ? -0.563 3.744 8.668 1.00 96.12 98 ALA A C 1
ATOM 736 O O . ALA A 1 98 ? -0.389 3.898 7.461 1.00 96.12 98 ALA A O 1
ATOM 737 N N . VAL A 1 99 ? 0.391 3.992 9.572 1.00 97.38 99 VAL A N 1
ATOM 738 C CA . VAL A 1 99 ? 1.735 4.484 9.221 1.00 97.38 99 VAL A CA 1
ATOM 739 C C . VAL A 1 99 ? 2.512 3.481 8.356 1.00 97.38 99 VAL A C 1
ATOM 741 O O . VAL A 1 99 ? 3.295 3.886 7.500 1.00 97.38 99 VAL A O 1
ATOM 744 N N . GLN A 1 100 ? 2.292 2.176 8.539 1.00 96.94 100 GLN A N 1
ATOM 745 C CA . GLN A 1 100 ? 2.999 1.112 7.813 1.00 96.94 100 GLN A CA 1
ATOM 746 C C . GLN A 1 100 ? 2.368 0.771 6.454 1.00 96.94 100 GLN A C 1
ATOM 748 O O . GLN A 1 100 ? 3.066 0.289 5.558 1.00 96.94 100 GLN A O 1
ATOM 753 N N . ARG A 1 101 ? 1.071 1.053 6.266 1.00 97.19 101 ARG A N 1
ATOM 754 C CA . ARG A 1 101 ? 0.334 0.760 5.022 1.00 97.19 101 ARG A CA 1
ATOM 755 C C . ARG A 1 101 ? 0.929 1.455 3.806 1.00 97.19 101 ARG A C 1
ATOM 757 O O . ARG A 1 101 ? 1.157 0.807 2.786 1.00 97.19 101 ARG A O 1
ATOM 764 N N . ASP A 1 102 ? 1.192 2.754 3.914 1.00 94.38 102 ASP A N 1
ATOM 765 C CA . ASP A 1 102 ? 1.682 3.546 2.785 1.00 94.38 102 ASP A CA 1
ATOM 766 C C . ASP A 1 102 ? 3.074 3.089 2.310 1.00 94.38 102 ASP A C 1
ATOM 768 O O . ASP A 1 102 ? 3.233 2.846 1.111 1.00 94.38 102 ASP A O 1
ATOM 772 N N . PRO A 1 103 ? 4.079 2.900 3.193 1.00 96.12 103 PRO A N 1
ATOM 773 C CA . PRO A 1 103 ? 5.353 2.290 2.816 1.00 96.12 103 PRO A CA 1
ATOM 774 C C . PRO A 1 103 ? 5.209 0.892 2.205 1.00 96.12 103 PRO A C 1
ATOM 776 O O . PRO A 1 103 ? 5.820 0.621 1.173 1.00 96.12 103 PRO A O 1
ATOM 779 N N . ALA A 1 104 ? 4.396 0.010 2.799 1.00 97.12 104 ALA A N 1
ATOM 780 C CA . ALA A 1 104 ? 4.211 -1.350 2.288 1.00 97.12 104 ALA A CA 1
ATOM 781 C C . ALA A 1 104 ? 3.602 -1.349 0.877 1.00 97.12 104 ALA A C 1
ATOM 783 O O . ALA A 1 104 ? 4.063 -2.067 -0.013 1.00 97.12 104 ALA A O 1
ATOM 784 N N . ARG A 1 105 ? 2.612 -0.481 0.639 1.00 96.94 105 ARG A N 1
ATOM 785 C CA . ARG A 1 105 ? 1.984 -0.323 -0.674 1.00 96.94 105 ARG A CA 1
ATOM 786 C C . ARG A 1 105 ? 2.935 0.278 -1.706 1.00 96.94 105 ARG A C 1
ATOM 788 O O . ARG A 1 105 ? 3.009 -0.250 -2.812 1.00 96.94 105 ARG A O 1
ATOM 795 N N . ARG A 1 106 ? 3.694 1.321 -1.347 1.00 97.25 106 ARG A N 1
ATOM 796 C CA . ARG A 1 106 ? 4.712 1.913 -2.235 1.00 97.25 106 ARG A CA 1
ATOM 797 C C . ARG A 1 106 ? 5.757 0.884 -2.660 1.00 97.25 106 ARG A C 1
ATOM 799 O O . ARG A 1 106 ? 6.008 0.746 -3.854 1.00 97.25 106 ARG A O 1
ATOM 806 N N . ARG A 1 107 ? 6.279 0.097 -1.714 1.00 97.94 107 ARG A N 1
ATOM 807 C CA . ARG A 1 107 ? 7.239 -0.985 -1.997 1.00 97.94 107 ARG A CA 1
ATOM 808 C C . ARG A 1 107 ? 6.652 -2.049 -2.925 1.00 97.94 107 ARG A C 1
ATOM 810 O O . ARG A 1 107 ? 7.322 -2.479 -3.860 1.00 97.94 107 ARG A O 1
ATOM 817 N N . LEU A 1 108 ? 5.398 -2.454 -2.711 1.00 98.50 108 LEU A N 1
ATOM 818 C CA . LEU A 1 108 ? 4.713 -3.411 -3.586 1.00 98.50 108 LEU A CA 1
ATOM 819 C C . LEU A 1 108 ? 4.519 -2.867 -5.008 1.00 98.50 108 LEU A C 1
ATOM 821 O O . LEU A 1 108 ? 4.766 -3.578 -5.985 1.00 98.50 108 LEU A O 1
ATOM 825 N N . ASP A 1 109 ? 4.065 -1.623 -5.140 1.00 98.31 109 ASP A N 1
ATOM 826 C CA . ASP A 1 109 ? 3.835 -1.010 -6.447 1.00 98.31 109 ASP A CA 1
ATOM 827 C C . ASP A 1 109 ? 5.161 -0.807 -7.200 1.00 98.31 109 ASP A C 1
ATOM 829 O O . ASP A 1 109 ? 5.240 -1.127 -8.390 1.00 98.31 109 ASP A O 1
ATOM 833 N N . ALA A 1 110 ? 6.229 -0.420 -6.496 1.00 98.31 110 ALA A N 1
ATOM 834 C CA . ALA A 1 110 ? 7.583 -0.370 -7.038 1.00 98.31 110 ALA A CA 1
ATOM 835 C C . ALA A 1 110 ? 8.089 -1.749 -7.490 1.00 98.31 110 ALA A C 1
ATOM 837 O O . ALA A 1 110 ? 8.662 -1.863 -8.571 1.00 98.31 110 ALA A O 1
ATOM 838 N N . ALA A 1 111 ? 7.829 -2.818 -6.729 1.00 98.44 111 ALA A N 1
ATOM 839 C CA . ALA A 1 111 ? 8.230 -4.175 -7.106 1.00 98.44 111 ALA A CA 1
ATOM 840 C C . ALA A 1 111 ? 7.504 -4.666 -8.368 1.00 98.44 111 ALA A C 1
ATOM 842 O O . ALA A 1 111 ? 8.123 -5.221 -9.275 1.00 98.44 111 ALA A O 1
ATOM 843 N N . ARG A 1 112 ? 6.203 -4.377 -8.489 1.00 98.31 112 ARG A N 1
ATOM 844 C CA . ARG A 1 112 ? 5.434 -4.648 -9.717 1.00 98.31 112 ARG A CA 1
ATOM 845 C C . ARG A 1 112 ? 5.962 -3.853 -10.907 1.00 98.31 112 ARG A C 1
ATOM 847 O O . ARG A 1 112 ? 5.980 -4.363 -12.026 1.00 98.31 112 ARG A O 1
ATOM 854 N N . GLN A 1 113 ? 6.352 -2.601 -10.683 1.00 98.19 113 GLN A N 1
ATOM 855 C CA . GLN A 1 113 ? 6.943 -1.761 -11.716 1.00 98.19 113 GLN A CA 1
ATOM 856 C C . GLN A 1 113 ? 8.320 -2.284 -12.137 1.00 98.19 113 GLN A C 1
ATOM 858 O O . GLN A 1 113 ? 8.570 -2.380 -13.334 1.00 98.19 113 GLN A O 1
ATOM 863 N N . ARG A 1 114 ? 9.172 -2.683 -11.185 1.00 98.12 114 ARG A N 1
ATOM 864 C CA . ARG A 1 114 ? 10.464 -3.334 -11.436 1.00 98.12 114 ARG A CA 1
ATOM 865 C C . ARG A 1 114 ? 10.282 -4.546 -12.343 1.00 98.12 114 ARG A C 1
ATOM 867 O O . ARG A 1 114 ? 10.913 -4.593 -13.389 1.00 98.12 114 ARG A O 1
ATOM 874 N N . ASP A 1 115 ? 9.385 -5.466 -11.990 1.00 97.69 115 ASP A N 1
ATOM 875 C CA . ASP A 1 115 ? 9.180 -6.698 -12.760 1.00 97.69 115 ASP A CA 1
ATOM 876 C C . ASP A 1 115 ? 8.740 -6.400 -14.209 1.00 97.69 115 ASP A C 1
ATOM 878 O O . ASP A 1 115 ? 9.276 -6.974 -15.154 1.00 97.69 115 ASP A O 1
ATOM 882 N N . ARG A 1 116 ? 7.833 -5.431 -14.414 1.00 97.81 116 ARG A N 1
ATOM 883 C CA . ARG A 1 116 ? 7.435 -4.983 -15.766 1.00 97.81 116 ARG A CA 1
ATOM 884 C C . ARG A 1 116 ? 8.592 -4.335 -16.530 1.00 97.81 116 ARG A C 1
ATOM 886 O O . ARG A 1 116 ? 8.795 -4.620 -17.707 1.00 97.81 116 ARG A O 1
ATOM 893 N N . LEU A 1 117 ? 9.355 -3.468 -15.867 1.00 98.25 117 LEU A N 1
ATOM 894 C CA . LEU A 1 117 ? 10.485 -2.764 -16.474 1.00 98.25 117 LEU A CA 1
ATOM 895 C C . LEU A 1 117 ? 11.654 -3.700 -16.790 1.00 98.25 117 LEU A C 1
ATOM 897 O O . LEU A 1 117 ? 12.416 -3.411 -17.710 1.00 98.25 117 LEU A O 1
ATOM 901 N N . THR A 1 118 ? 11.799 -4.820 -16.081 1.00 97.62 118 THR A N 1
ATOM 902 C CA . THR A 1 118 ? 12.744 -5.881 -16.448 1.00 97.62 118 THR A CA 1
ATOM 903 C C . THR A 1 118 ? 12.407 -6.440 -17.831 1.00 97.62 118 THR A C 1
ATOM 905 O O . THR A 1 118 ? 13.277 -6.464 -18.704 1.00 97.62 118 THR A O 1
ATOM 908 N N . ASP A 1 119 ? 11.142 -6.789 -18.077 1.00 97.44 119 ASP A N 1
ATOM 909 C CA . ASP A 1 119 ? 10.698 -7.277 -19.388 1.00 97.44 119 ASP A CA 1
ATOM 910 C C . ASP A 1 119 ? 10.856 -6.216 -20.484 1.00 97.44 119 ASP A C 1
ATOM 912 O O . ASP A 1 119 ? 11.285 -6.514 -21.604 1.00 97.44 119 ASP A O 1
ATOM 916 N N . ASP A 1 120 ? 10.522 -4.963 -20.173 1.00 97.88 120 ASP A N 1
ATOM 917 C CA . ASP A 1 120 ? 10.626 -3.861 -21.128 1.00 97.88 120 ASP A CA 1
ATOM 918 C C . ASP A 1 120 ? 12.082 -3.488 -21.427 1.00 97.88 120 ASP A C 1
ATOM 920 O O . ASP A 1 120 ? 12.402 -3.168 -22.573 1.00 97.88 120 ASP A O 1
ATOM 924 N N . THR A 1 121 ? 12.989 -3.626 -20.455 1.00 98.38 121 THR A N 1
A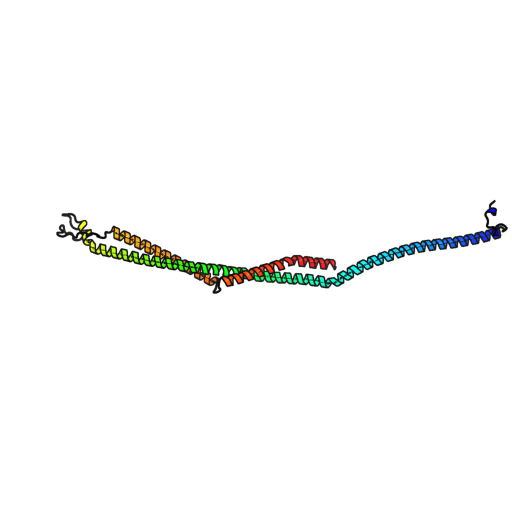TOM 925 C CA . THR A 1 121 ? 14.435 -3.465 -20.673 1.00 98.38 121 THR A CA 1
ATOM 926 C C . THR A 1 121 ? 14.947 -4.510 -21.654 1.00 98.38 121 THR A C 1
ATOM 928 O O . THR A 1 121 ? 15.681 -4.171 -22.580 1.00 98.38 121 THR A O 1
ATOM 931 N N . GLU A 1 122 ? 14.535 -5.771 -21.510 1.00 98.06 122 GLU A N 1
ATOM 932 C CA . GLU A 1 122 ? 14.939 -6.835 -22.433 1.00 98.06 122 GLU A CA 1
ATOM 933 C C . GLU A 1 122 ? 14.382 -6.620 -23.849 1.00 98.06 122 GLU A C 1
ATOM 935 O O . GLU A 1 122 ? 15.085 -6.844 -24.839 1.00 98.06 122 GLU A O 1
ATOM 940 N N . LYS A 1 123 ? 13.148 -6.116 -23.983 1.00 97.94 123 LYS A N 1
ATOM 941 C CA . LYS A 1 123 ? 12.589 -5.725 -25.291 1.00 97.94 123 LYS A CA 1
ATOM 942 C C . LYS A 1 123 ? 13.359 -4.557 -25.911 1.00 97.94 123 LYS A C 1
ATOM 944 O O . LYS A 1 123 ? 13.771 -4.657 -27.066 1.00 97.94 123 LYS A O 1
ATOM 949 N N . ALA A 1 124 ? 13.585 -3.484 -25.153 1.00 98.31 124 ALA A N 1
ATOM 950 C CA . ALA A 1 124 ? 14.321 -2.308 -25.615 1.00 98.31 124 ALA A CA 1
ATOM 951 C C . ALA A 1 124 ? 15.764 -2.665 -25.994 1.00 98.31 124 ALA A C 1
ATOM 953 O O . ALA A 1 124 ? 16.281 -2.184 -26.999 1.00 98.31 124 ALA A O 1
ATOM 954 N N . ARG A 1 125 ? 16.396 -3.582 -25.251 1.00 98.56 125 ARG A N 1
ATOM 955 C CA . ARG A 1 125 ? 17.734 -4.095 -25.551 1.00 98.56 125 ARG A CA 1
ATOM 956 C C . ARG A 1 125 ? 17.774 -4.827 -26.888 1.00 98.56 125 ARG A C 1
ATOM 958 O O . ARG A 1 125 ? 18.673 -4.567 -27.683 1.00 98.56 125 ARG A O 1
ATOM 965 N N . ARG A 1 126 ? 16.807 -5.714 -27.152 1.00 98.50 126 ARG A N 1
ATOM 966 C CA . ARG A 1 126 ? 16.699 -6.403 -28.450 1.00 98.50 126 ARG A CA 1
ATOM 967 C C . ARG A 1 126 ? 16.484 -5.417 -29.597 1.00 98.50 126 ARG A C 1
ATOM 969 O O . ARG A 1 126 ? 17.128 -5.554 -30.630 1.00 98.50 126 ARG A O 1
ATOM 976 N N . GLN A 1 127 ? 15.637 -4.404 -29.402 1.00 98.25 127 GLN A N 1
ATOM 977 C CA . GLN A 1 127 ? 15.399 -3.368 -30.410 1.00 98.25 127 GLN A CA 1
ATOM 978 C C . GLN A 1 127 ? 16.651 -2.526 -30.688 1.00 98.25 127 GLN A C 1
ATOM 980 O O . GLN A 1 127 ? 16.953 -2.248 -31.849 1.00 98.25 127 GLN A O 1
ATOM 985 N N . ALA A 1 128 ? 17.384 -2.131 -29.643 1.00 98.50 128 ALA A N 1
ATOM 986 C CA . ALA A 1 128 ? 18.629 -1.382 -29.777 1.00 98.50 128 ALA A CA 1
ATOM 987 C C . ALA A 1 128 ? 19.690 -2.195 -30.528 1.00 98.50 128 ALA A C 1
ATOM 989 O O . ALA A 1 128 ? 20.318 -1.666 -31.440 1.00 98.50 128 ALA A O 1
ATOM 990 N N . LEU A 1 129 ? 19.827 -3.490 -30.215 1.00 98.62 129 LEU A N 1
ATOM 991 C CA . LEU A 1 129 ? 20.740 -4.387 -30.925 1.00 98.62 129 LEU A CA 1
ATOM 992 C C . LEU A 1 129 ? 20.371 -4.516 -32.410 1.00 98.62 129 LEU A C 1
ATOM 994 O O . LEU A 1 129 ? 21.214 -4.255 -33.260 1.00 98.62 129 LEU A O 1
ATOM 998 N N . ALA A 1 130 ? 19.111 -4.823 -32.723 1.00 98.56 130 ALA A N 1
ATOM 999 C CA . ALA A 1 130 ? 18.658 -4.963 -34.109 1.00 98.56 130 ALA A CA 1
ATOM 1000 C C . ALA A 1 130 ? 18.809 -3.656 -34.912 1.00 98.56 130 ALA A C 1
ATOM 1002 O O . ALA A 1 130 ? 19.188 -3.667 -36.081 1.00 98.56 130 ALA A O 1
ATOM 1003 N N . SER A 1 131 ? 18.546 -2.506 -34.280 1.00 98.50 131 SER A N 1
ATOM 1004 C CA . SER A 1 131 ? 18.727 -1.195 -34.920 1.00 98.50 131 SER A CA 1
ATOM 1005 C C . SER A 1 131 ? 20.209 -0.879 -35.146 1.00 98.50 131 SER A C 1
ATOM 1007 O O . SER A 1 131 ? 20.557 -0.284 -36.165 1.00 98.50 131 SER A O 1
ATOM 1009 N N . ALA A 1 132 ? 21.087 -1.305 -34.232 1.00 98.56 132 ALA A N 1
ATOM 1010 C CA . ALA A 1 132 ? 22.530 -1.169 -34.386 1.00 98.56 132 ALA A CA 1
ATOM 1011 C C . ALA A 1 132 ? 23.078 -2.044 -35.518 1.00 98.56 132 ALA A C 1
ATOM 1013 O O . ALA A 1 132 ? 23.834 -1.544 -36.348 1.00 98.56 132 ALA A O 1
ATOM 1014 N N . GLU A 1 133 ? 22.659 -3.308 -35.597 1.00 98.62 133 GLU A N 1
ATOM 1015 C CA . GLU A 1 133 ? 23.013 -4.223 -36.691 1.00 98.62 133 GLU A CA 1
ATOM 1016 C C . GLU A 1 133 ? 22.593 -3.641 -38.048 1.00 98.62 133 GLU A C 1
ATOM 1018 O O . GLU A 1 133 ? 23.422 -3.501 -38.947 1.00 98.62 133 GLU A O 1
ATOM 1023 N N . HIS A 1 134 ? 21.349 -3.170 -38.162 1.00 98.50 134 HIS A N 1
ATOM 1024 C CA . HIS A 1 134 ? 20.850 -2.552 -39.389 1.00 98.50 134 HIS A CA 1
ATOM 1025 C C . HIS A 1 134 ? 21.614 -1.274 -39.781 1.00 98.50 134 HIS A C 1
ATOM 1027 O O . HIS A 1 134 ? 21.876 -1.046 -40.963 1.00 98.50 134 HIS A O 1
ATOM 1033 N N . ALA A 1 135 ? 22.001 -0.436 -38.814 1.00 98.50 135 ALA A N 1
ATOM 1034 C CA . ALA A 1 135 ? 22.813 0.751 -39.086 1.00 98.50 135 ALA A CA 1
ATOM 1035 C C . ALA A 1 135 ? 24.213 0.382 -39.602 1.00 98.50 135 ALA A C 1
ATOM 1037 O O . ALA A 1 135 ? 24.720 1.037 -40.516 1.00 98.50 135 ALA A O 1
ATOM 1038 N N . VAL A 1 136 ? 24.824 -0.682 -39.066 1.00 98.62 136 VAL A N 1
ATOM 1039 C CA . VAL A 1 136 ? 26.112 -1.208 -39.548 1.00 98.62 136 VAL A CA 1
ATOM 1040 C C . VAL A 1 136 ? 25.988 -1.731 -40.981 1.00 98.62 136 VAL A C 1
ATOM 1042 O O . VAL A 1 136 ? 26.821 -1.385 -41.820 1.00 98.62 136 VAL A O 1
ATOM 1045 N N . GLU A 1 137 ? 24.940 -2.496 -41.288 1.00 98.56 137 GLU A N 1
ATOM 1046 C CA . GLU A 1 137 ? 24.668 -3.006 -42.639 1.00 98.56 137 GLU A CA 1
ATOM 1047 C C . GLU A 1 137 ? 24.425 -1.875 -43.647 1.00 98.56 137 GLU A C 1
ATOM 1049 O O . GLU A 1 137 ? 25.037 -1.847 -44.716 1.00 98.56 137 GLU A O 1
ATOM 1054 N N . ALA A 1 138 ? 23.584 -0.897 -43.295 1.00 98.44 138 ALA A N 1
ATOM 1055 C CA . ALA A 1 138 ? 23.302 0.256 -44.147 1.00 98.44 138 ALA A CA 1
ATOM 1056 C C . ALA A 1 138 ? 24.562 1.101 -44.396 1.00 98.44 138 ALA A C 1
ATOM 1058 O O . ALA A 1 138 ? 24.790 1.569 -45.513 1.00 98.44 138 ALA A O 1
ATOM 1059 N N . ARG A 1 139 ? 25.418 1.251 -43.374 1.00 98.50 139 ARG A N 1
ATOM 1060 C CA . ARG A 1 139 ? 26.713 1.926 -43.503 1.00 98.50 139 ARG A CA 1
ATOM 1061 C C . ARG A 1 139 ? 27.640 1.186 -44.458 1.00 98.50 139 ARG A C 1
ATOM 1063 O O . ARG A 1 139 ? 28.266 1.832 -45.294 1.00 98.50 139 ARG A O 1
ATOM 1070 N N . ALA A 1 140 ? 27.749 -0.136 -44.318 1.00 98.50 140 ALA A N 1
ATOM 1071 C CA . ALA A 1 140 ? 28.570 -0.964 -45.196 1.00 98.50 140 ALA A CA 1
ATOM 1072 C C . ALA A 1 140 ? 28.096 -0.841 -46.650 1.00 98.50 140 ALA A C 1
ATOM 1074 O O . ALA A 1 140 ? 28.893 -0.509 -47.520 1.00 98.50 140 ALA A O 1
ATOM 1075 N N . HIS A 1 141 ? 26.787 -0.954 -46.888 1.00 98.12 141 HIS A N 1
ATOM 1076 C CA . HIS A 1 141 ? 26.208 -0.803 -48.222 1.00 98.12 141 HIS A CA 1
ATOM 1077 C C . HIS A 1 141 ? 26.480 0.574 -48.847 1.00 98.12 141 HIS A C 1
ATOM 1079 O O . HIS A 1 141 ? 26.837 0.667 -50.022 1.00 98.12 141 HIS A O 1
ATOM 1085 N N . TRP A 1 142 ? 26.345 1.655 -48.070 1.00 98.44 142 TRP A N 1
ATOM 1086 C CA . TRP A 1 142 ? 26.684 2.997 -48.546 1.00 98.44 142 TRP A CA 1
ATOM 1087 C C . TRP A 1 142 ? 28.171 3.128 -48.902 1.00 98.44 142 TRP A C 1
ATOM 1089 O O . TRP A 1 142 ? 28.496 3.701 -49.943 1.00 98.44 142 TRP A O 1
ATOM 1099 N N . ILE A 1 143 ? 29.071 2.585 -48.074 1.00 98.25 143 ILE A N 1
ATOM 1100 C CA . ILE A 1 143 ? 30.515 2.587 -48.348 1.00 98.25 143 ILE A CA 1
ATOM 1101 C C . ILE A 1 143 ? 30.816 1.811 -49.632 1.00 98.25 143 ILE A C 1
ATOM 1103 O O . ILE A 1 143 ? 31.508 2.348 -50.494 1.00 98.25 143 ILE A O 1
ATOM 1107 N N . ASP A 1 144 ? 30.235 0.624 -49.808 1.00 97.12 144 ASP A N 1
ATOM 1108 C CA . ASP A 1 144 ? 30.426 -0.196 -51.007 1.00 97.12 144 ASP A CA 1
ATOM 1109 C C . ASP A 1 144 ? 29.992 0.551 -52.277 1.00 97.12 144 ASP A C 1
ATOM 1111 O O . ASP A 1 144 ? 30.716 0.575 -53.274 1.00 97.12 144 ASP A O 1
ATOM 1115 N N . LEU A 1 145 ? 28.827 1.211 -52.253 1.00 96.50 145 LEU A N 1
ATOM 1116 C CA . LEU A 1 145 ? 28.334 1.991 -53.394 1.00 96.50 145 LEU A CA 1
ATOM 1117 C C . LEU A 1 145 ? 29.195 3.224 -53.670 1.00 96.50 145 LEU A C 1
ATOM 1119 O O . LEU A 1 145 ? 29.479 3.537 -54.829 1.00 96.50 145 LEU A O 1
ATOM 1123 N N . LYS A 1 146 ? 29.652 3.904 -52.618 1.00 96.06 146 LYS A N 1
ATOM 1124 C CA . LYS A 1 146 ? 30.573 5.033 -52.738 1.00 96.06 146 LYS A CA 1
ATOM 1125 C C . LYS A 1 146 ? 31.895 4.602 -53.371 1.00 96.06 146 LYS A C 1
ATOM 1127 O O . LYS A 1 146 ? 32.386 5.273 -54.278 1.00 96.06 146 LYS A O 1
ATOM 1132 N N . GLU A 1 147 ? 32.458 3.478 -52.938 1.00 95.31 147 GLU A N 1
ATOM 1133 C CA . GLU A 1 147 ? 33.677 2.915 -53.517 1.00 95.31 147 GLU A CA 1
ATOM 1134 C C . GLU A 1 147 ? 33.468 2.515 -54.982 1.00 95.31 147 GLU A C 1
ATOM 1136 O O . GLU A 1 147 ? 34.269 2.900 -55.835 1.00 95.31 147 GLU A O 1
ATOM 1141 N N . GLN A 1 148 ? 32.377 1.820 -55.316 1.00 93.00 148 GLN A N 1
ATOM 1142 C CA . GLN A 1 148 ? 32.045 1.456 -56.702 1.00 93.00 148 GLN A CA 1
ATOM 1143 C C . GLN A 1 148 ? 31.910 2.686 -57.608 1.00 93.00 148 GLN A C 1
ATOM 1145 O O . GLN A 1 148 ? 32.444 2.706 -58.722 1.00 93.00 148 GLN A O 1
ATOM 1150 N N . ARG A 1 149 ? 31.259 3.748 -57.122 1.00 93.19 149 ARG A N 1
ATOM 1151 C CA . ARG A 1 149 ? 31.121 5.004 -57.861 1.00 93.19 149 ARG A CA 1
ATOM 1152 C C . ARG A 1 149 ? 32.464 5.702 -58.078 1.00 93.19 149 ARG A C 1
ATOM 1154 O O . ARG A 1 149 ? 32.728 6.175 -59.183 1.00 93.19 149 ARG A O 1
ATOM 1161 N N . LEU A 1 150 ? 33.335 5.732 -57.065 1.00 91.94 150 LEU A N 1
ATOM 1162 C CA . LEU A 1 150 ? 34.688 6.287 -57.190 1.00 91.94 150 LEU A CA 1
ATOM 1163 C C . LEU A 1 150 ? 35.514 5.539 -58.244 1.00 91.94 150 LEU A C 1
ATOM 1165 O O . LEU A 1 150 ? 36.177 6.183 -59.056 1.00 91.94 150 LEU A O 1
ATOM 1169 N N . HIS A 1 151 ? 35.417 4.207 -58.303 1.00 89.94 151 HIS A N 1
ATOM 1170 C CA . HIS A 1 151 ? 36.053 3.419 -59.366 1.00 89.94 151 HIS A CA 1
ATOM 1171 C C . HIS A 1 151 ? 35.470 3.733 -60.760 1.00 89.94 151 HIS A C 1
ATOM 1173 O O . HIS A 1 151 ? 36.194 3.703 -61.754 1.00 89.94 151 HIS A O 1
ATOM 1179 N N . GLY A 1 152 ? 34.181 4.080 -60.845 1.00 87.94 152 GLY A N 1
ATOM 1180 C CA . GLY A 1 152 ? 33.484 4.452 -62.083 1.00 87.94 152 GLY A CA 1
ATOM 1181 C C . GLY A 1 152 ? 33.541 5.940 -62.464 1.00 87.94 152 GLY A C 1
ATOM 1182 O O . GLY A 1 152 ? 32.959 6.321 -63.482 1.00 87.94 152 GLY A O 1
ATOM 1183 N N . ILE A 1 153 ? 34.220 6.796 -61.691 1.00 89.69 153 ILE A N 1
ATOM 1184 C CA . ILE A 1 153 ? 34.116 8.260 -61.831 1.00 89.69 153 ILE A CA 1
ATOM 1185 C C . ILE A 1 153 ? 34.625 8.774 -63.181 1.00 89.69 153 ILE A C 1
ATOM 1187 O O . ILE A 1 153 ? 34.073 9.719 -63.742 1.00 89.69 153 ILE A O 1
ATOM 1191 N N . ALA A 1 154 ? 35.642 8.121 -63.750 1.00 88.50 154 ALA A N 1
ATOM 1192 C CA . ALA A 1 154 ? 36.179 8.487 -65.056 1.00 88.50 154 ALA A CA 1
ATOM 1193 C C . ALA A 1 154 ? 35.110 8.376 -66.156 1.00 88.50 154 ALA A C 1
ATOM 1195 O O . ALA A 1 154 ? 35.047 9.229 -67.037 1.00 88.50 154 ALA A O 1
ATOM 1196 N N . ALA A 1 155 ? 34.238 7.365 -66.076 1.00 87.94 155 ALA A N 1
ATOM 1197 C CA . ALA A 1 155 ? 33.127 7.189 -67.005 1.00 87.94 155 ALA A CA 1
ATOM 1198 C C . ALA A 1 155 ? 31.992 8.205 -66.778 1.00 87.94 155 ALA A C 1
ATOM 1200 O O . ALA A 1 155 ? 31.327 8.593 -67.736 1.00 87.94 155 ALA A O 1
ATOM 1201 N N . GLU A 1 156 ? 31.772 8.669 -65.539 1.00 86.94 156 GLU A N 1
ATOM 1202 C CA . GLU A 1 156 ? 30.845 9.781 -65.263 1.00 86.94 156 GLU A CA 1
ATOM 1203 C C . GLU A 1 156 ? 31.340 11.089 -65.882 1.00 86.94 156 GLU A C 1
ATOM 1205 O O . GLU A 1 156 ? 30.577 11.788 -66.543 1.00 86.94 156 GLU A O 1
ATOM 1210 N N . LEU A 1 157 ? 32.622 11.408 -65.687 1.00 88.12 157 LEU A N 1
ATOM 1211 C CA . LEU A 1 157 ? 33.235 12.628 -66.210 1.00 88.12 157 LEU A CA 1
ATOM 1212 C C . LEU A 1 157 ? 33.275 12.616 -67.741 1.00 88.12 157 LEU A C 1
ATOM 1214 O O . LEU A 1 157 ? 32.928 13.612 -68.373 1.00 88.12 157 LEU A O 1
ATOM 1218 N N . ALA A 1 158 ? 33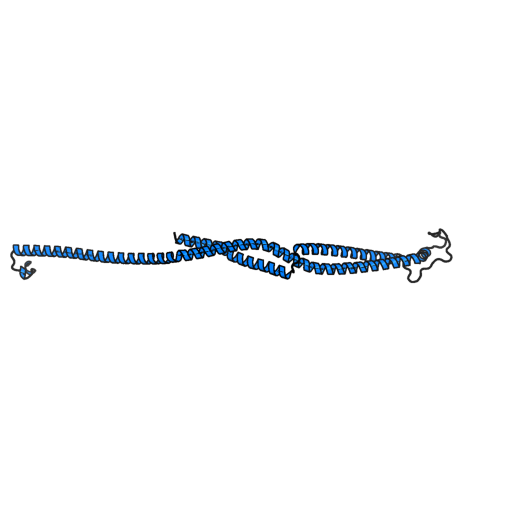.638 11.475 -68.332 1.00 88.31 158 ALA A N 1
ATOM 1219 C CA . ALA A 1 158 ? 33.685 11.296 -69.778 1.00 88.31 158 ALA A CA 1
ATOM 1220 C C . ALA A 1 158 ? 32.309 11.441 -70.451 1.00 88.31 158 ALA A C 1
ATOM 1222 O O . ALA A 1 158 ? 32.238 11.926 -71.576 1.00 88.31 158 ALA A O 1
ATOM 1223 N N . ALA A 1 159 ? 31.215 11.084 -69.765 1.00 86.56 159 ALA A N 1
ATOM 1224 C CA . ALA A 1 159 ? 29.854 11.253 -70.283 1.00 86.56 159 ALA A CA 1
ATOM 1225 C C . ALA A 1 159 ? 29.433 12.727 -70.454 1.00 86.56 159 ALA A C 1
ATOM 1227 O O . ALA A 1 159 ? 28.477 12.995 -71.174 1.00 86.56 159 ALA A O 1
ATOM 1228 N N . ASN A 1 160 ? 30.141 13.668 -69.819 1.00 86.06 160 ASN A N 1
ATOM 1229 C CA . ASN A 1 160 ? 29.891 15.109 -69.927 1.00 86.06 160 ASN A CA 1
ATOM 1230 C C . ASN A 1 160 ? 30.840 15.817 -70.914 1.00 86.06 160 ASN A C 1
ATOM 1232 O O . ASN A 1 160 ? 30.817 17.045 -71.012 1.00 86.06 160 ASN A O 1
ATOM 1236 N N . LEU A 1 161 ? 31.703 15.080 -71.622 1.00 87.50 161 LEU A N 1
ATOM 1237 C CA . LEU A 1 161 ? 32.565 15.665 -72.647 1.00 87.50 161 LEU A CA 1
ATOM 1238 C C . LEU A 1 161 ? 31.728 16.109 -73.851 1.00 87.50 161 LEU A C 1
ATOM 1240 O O . LEU A 1 161 ? 30.824 15.406 -74.293 1.00 87.50 161 LEU A O 1
ATOM 1244 N N . THR A 1 162 ? 32.052 17.286 -74.381 1.00 86.81 162 THR A N 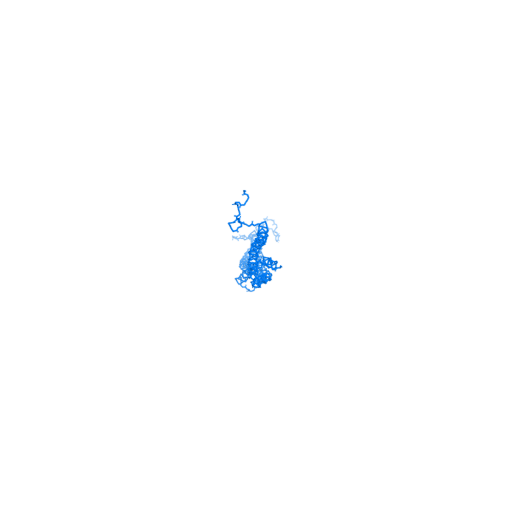1
ATOM 1245 C CA . THR A 1 162 ? 31.451 17.841 -75.598 1.00 86.81 162 THR A CA 1
ATOM 1246 C C . THR A 1 162 ? 32.559 18.073 -76.615 1.00 86.81 162 THR A C 1
ATOM 1248 O O . THR A 1 162 ? 33.576 18.681 -76.275 1.00 86.81 162 THR A O 1
ATOM 1251 N N . ASP A 1 163 ? 32.375 17.599 -77.847 1.00 86.62 163 ASP A N 1
ATOM 1252 C CA . ASP A 1 163 ? 33.390 17.713 -78.896 1.00 86.62 163 ASP A CA 1
ATOM 1253 C C . ASP A 1 163 ? 33.799 19.175 -79.131 1.00 86.62 163 ASP A C 1
ATOM 1255 O O . ASP A 1 163 ? 32.960 20.061 -79.302 1.00 86.62 163 ASP A O 1
ATOM 1259 N N . GLY A 1 164 ? 35.110 19.428 -79.118 1.00 84.38 164 GLY A N 1
ATOM 1260 C CA . GLY A 1 164 ? 35.693 20.757 -79.319 1.00 84.38 164 GLY A CA 1
ATOM 1261 C C . GLY A 1 164 ? 35.633 21.697 -78.108 1.00 84.38 164 GLY A C 1
ATOM 1262 O O . GLY A 1 164 ? 36.254 22.759 -78.149 1.00 84.38 164 GLY A O 1
ATOM 1263 N N . ALA A 1 165 ? 34.951 21.329 -77.019 1.00 89.75 165 ALA A N 1
ATOM 1264 C CA . ALA A 1 165 ? 34.956 22.099 -75.776 1.00 89.75 165 ALA A CA 1
ATOM 1265 C C . ALA A 1 165 ? 36.125 21.674 -74.860 1.00 89.75 165 ALA A C 1
ATOM 1267 O O . ALA A 1 165 ? 36.454 20.487 -74.794 1.00 89.75 165 ALA A O 1
ATOM 1268 N N . PRO A 1 166 ? 36.763 22.605 -74.123 1.00 89.38 166 PRO A N 1
ATOM 1269 C CA . PRO A 1 166 ? 37.813 22.251 -73.171 1.00 89.38 166 PRO A CA 1
ATOM 1270 C C . PRO A 1 166 ? 37.243 21.428 -72.007 1.00 89.38 166 PRO A C 1
ATOM 1272 O O . PRO A 1 166 ? 36.241 21.796 -71.393 1.00 89.38 166 PRO A O 1
ATOM 1275 N N . CYS A 1 167 ? 37.900 20.319 -71.671 1.00 89.75 167 CYS A N 1
ATOM 1276 C CA . CYS A 1 167 ? 37.523 19.464 -70.549 1.00 89.75 167 CYS A CA 1
ATOM 1277 C C . CYS A 1 167 ? 37.651 20.197 -69.207 1.00 89.75 167 CYS A C 1
ATOM 1279 O O . CYS A 1 167 ? 38.694 20.771 -68.901 1.00 89.75 167 CYS A O 1
ATOM 1281 N N . GLY A 1 168 ? 36.624 20.098 -68.358 1.00 84.88 168 GLY A N 1
ATOM 1282 C CA . GLY A 1 168 ? 36.591 20.754 -67.045 1.00 84.88 168 GLY A CA 1
ATOM 1283 C C . GLY A 1 168 ? 37.609 20.241 -66.015 1.00 84.88 168 GLY A C 1
ATOM 1284 O O . GLY A 1 168 ? 37.740 20.849 -64.958 1.00 84.88 168 GLY A O 1
ATOM 1285 N N . VAL A 1 169 ? 38.324 19.144 -66.296 1.00 89.81 169 VAL A N 1
ATOM 1286 C CA . VAL A 1 169 ? 39.338 18.567 -65.390 1.00 89.81 169 VAL A CA 1
ATOM 1287 C C . VAL A 1 169 ? 40.762 18.908 -65.832 1.00 89.81 169 VAL A C 1
ATOM 1289 O O . VAL A 1 169 ? 41.562 19.352 -65.016 1.00 89.81 169 VAL A O 1
ATOM 1292 N N . CYS A 1 170 ? 41.095 18.698 -67.110 1.00 91.25 170 CYS A N 1
ATOM 1293 C CA . CYS A 1 170 ? 42.459 18.863 -67.632 1.00 91.25 170 CYS A CA 1
ATOM 1294 C C . CYS A 1 170 ? 42.618 19.989 -68.668 1.00 91.25 170 CYS A C 1
ATOM 1296 O O . CYS A 1 170 ? 43.744 20.311 -69.036 1.00 91.25 170 CYS A O 1
ATOM 1298 N N . GLY A 1 171 ? 41.523 20.573 -69.167 1.00 88.06 171 GLY A N 1
ATOM 1299 C CA . GLY A 1 171 ? 41.531 21.643 -70.172 1.00 88.06 171 GLY A CA 1
ATOM 1300 C C . GLY A 1 171 ? 41.706 21.201 -71.632 1.00 88.06 171 GLY A C 1
ATOM 1301 O O . GLY A 1 171 ? 41.613 22.042 -72.521 1.00 88.06 171 GLY A O 1
ATOM 1302 N N . ALA A 1 172 ? 41.932 19.912 -71.915 1.00 89.50 172 ALA A N 1
ATOM 1303 C CA . ALA A 1 172 ? 42.099 19.406 -73.284 1.00 89.50 172 ALA A CA 1
ATOM 1304 C C . ALA A 1 172 ? 40.774 19.372 -74.070 1.00 89.50 172 ALA A C 1
ATOM 1306 O O . ALA A 1 172 ? 39.725 19.081 -73.497 1.00 89.50 172 ALA A O 1
ATOM 1307 N N . THR A 1 173 ? 40.833 19.612 -75.383 1.00 88.88 173 THR A N 1
ATOM 1308 C CA . THR A 1 173 ? 39.673 19.605 -76.301 1.00 88.88 173 THR A CA 1
ATOM 1309 C C . THR A 1 173 ? 39.430 18.258 -76.990 1.00 88.88 173 THR A C 1
ATOM 1311 O O . THR A 1 173 ? 38.426 18.101 -77.677 1.00 88.88 173 THR A O 1
ATOM 1314 N N . GLU A 1 174 ? 40.327 17.281 -76.813 1.00 86.56 174 GLU A N 1
ATOM 1315 C CA . GLU A 1 174 ? 40.251 15.955 -77.441 1.00 86.56 174 GLU A CA 1
ATOM 1316 C C . GLU A 1 174 ? 40.494 14.838 -76.414 1.00 86.56 174 GLU A C 1
ATOM 1318 O O . GLU A 1 174 ? 41.414 14.920 -75.599 1.00 86.56 174 GLU A O 1
ATOM 1323 N N . HIS A 1 175 ? 39.672 13.783 -76.457 1.00 83.25 175 HIS A N 1
ATOM 1324 C CA . HIS A 1 175 ? 39.815 12.565 -75.650 1.00 83.25 175 HIS A CA 1
ATOM 1325 C C . HIS A 1 175 ? 39.652 11.338 -76.566 1.00 83.25 175 HIS A C 1
ATOM 1327 O O . HIS A 1 175 ? 38.524 10.937 -76.837 1.00 83.25 175 HIS A O 1
ATOM 1333 N N . PRO A 1 176 ? 40.741 10.723 -77.062 1.00 84.38 176 PRO A N 1
ATOM 1334 C CA . PRO A 1 176 ? 40.663 9.677 -78.091 1.00 84.38 176 PRO A CA 1
ATOM 1335 C C . PRO A 1 176 ? 40.106 8.330 -77.592 1.00 84.38 176 PRO A C 1
ATOM 1337 O O . PRO A 1 176 ? 39.660 7.513 -78.393 1.00 84.38 176 PRO A O 1
ATOM 1340 N N . ALA A 1 177 ? 40.112 8.087 -76.278 1.00 86.75 177 ALA A N 1
ATOM 1341 C CA . ALA A 1 177 ? 39.563 6.877 -75.661 1.00 86.75 177 ALA A CA 1
ATOM 1342 C C . ALA A 1 177 ? 38.826 7.219 -74.349 1.00 86.75 177 ALA A C 1
ATOM 1344 O O . ALA A 1 177 ? 39.332 6.932 -73.262 1.00 86.75 177 ALA A O 1
ATOM 1345 N N . PRO A 1 178 ? 37.654 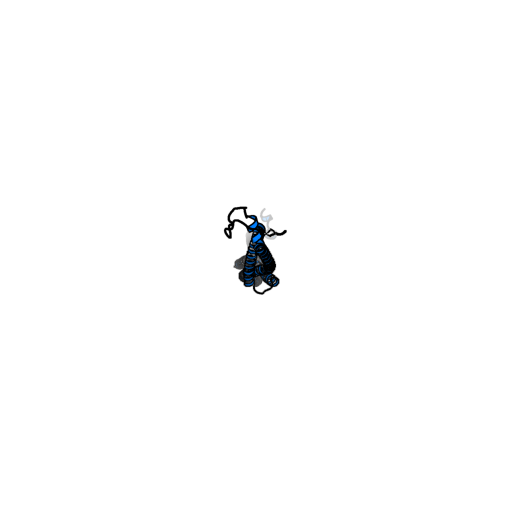7.877 -74.420 1.00 85.69 178 PRO A N 1
ATOM 1346 C CA . PRO A 1 178 ? 36.905 8.258 -73.231 1.00 85.69 178 PRO A CA 1
ATOM 1347 C C . PRO A 1 178 ? 36.393 7.007 -72.505 1.00 85.69 178 PRO A C 1
ATOM 1349 O O . PRO A 1 178 ? 35.922 6.051 -73.131 1.00 85.69 178 PRO A O 1
ATOM 1352 N N . ALA A 1 179 ? 36.483 7.014 -71.173 1.00 88.50 179 ALA A N 1
ATOM 1353 C CA . ALA A 1 179 ? 35.974 5.929 -70.343 1.00 88.50 179 ALA A CA 1
ATOM 1354 C C . ALA A 1 179 ? 34.458 5.763 -70.540 1.00 88.50 179 ALA A C 1
ATOM 1356 O O . ALA A 1 179 ? 33.720 6.743 -70.636 1.00 88.50 179 ALA A O 1
ATOM 1357 N N . ARG A 1 180 ? 33.979 4.517 -70.595 1.00 84.69 180 ARG A N 1
ATOM 1358 C CA . ARG A 1 180 ? 32.559 4.197 -70.810 1.00 84.69 180 ARG A CA 1
ATOM 1359 C C . ARG A 1 180 ? 31.958 3.589 -69.553 1.00 84.69 180 ARG A C 1
ATOM 1361 O O . ARG A 1 180 ? 32.619 2.811 -68.870 1.00 84.69 180 ARG A O 1
ATOM 1368 N N . LYS A 1 181 ? 30.694 3.912 -69.272 1.00 83.56 181 LYS A N 1
ATOM 1369 C CA . LYS A 1 181 ? 29.947 3.288 -68.175 1.00 83.56 181 LYS A CA 1
ATOM 1370 C C . LYS A 1 181 ? 29.756 1.799 -68.480 1.00 83.56 181 LYS A C 1
ATOM 1372 O O . LYS A 1 181 ? 29.332 1.448 -69.581 1.00 83.56 181 LYS A O 1
ATOM 1377 N N . SER A 1 182 ? 30.077 0.934 -67.523 1.00 81.81 182 SER A N 1
ATOM 1378 C CA . SER A 1 182 ? 29.733 -0.487 -67.582 1.00 81.81 182 SER A CA 1
ATOM 1379 C C . SER A 1 182 ? 28.254 -0.701 -67.243 1.00 81.81 182 SER A C 1
ATOM 1381 O O . SER A 1 182 ? 27.607 0.153 -66.630 1.00 81.81 182 SER A O 1
ATOM 1383 N N . ALA A 1 183 ? 27.705 -1.857 -67.624 1.00 73.62 183 ALA A N 1
ATOM 1384 C CA . ALA A 1 183 ? 26.407 -2.288 -67.115 1.00 73.62 183 ALA A CA 1
ATOM 1385 C C . ALA A 1 183 ? 26.503 -2.457 -65.586 1.00 73.62 183 ALA A C 1
ATOM 1387 O O . ALA A 1 183 ? 27.384 -3.170 -65.110 1.00 73.62 183 ALA A O 1
ATOM 1388 N N . GLY A 1 184 ? 25.636 -1.774 -64.831 1.00 77.69 184 GLY A N 1
ATOM 1389 C CA . GLY A 1 184 ? 25.700 -1.730 -63.363 1.00 77.69 184 GLY A CA 1
ATOM 1390 C C . GLY A 1 184 ? 26.546 -0.591 -62.779 1.00 77.69 184 GLY A C 1
ATOM 1391 O O . GLY A 1 184 ? 26.896 -0.648 -61.606 1.00 77.69 184 GLY A O 1
ATOM 1392 N N . HIS A 1 185 ? 26.893 0.433 -63.570 1.00 85.88 185 HIS A N 1
ATOM 1393 C CA . HIS A 1 185 ? 27.525 1.654 -63.053 1.00 85.88 185 HIS A CA 1
ATOM 1394 C C . HIS A 1 185 ? 26.662 2.295 -61.949 1.00 85.88 185 HIS A C 1
ATOM 1396 O O . HIS A 1 185 ? 25.483 2.574 -62.167 1.00 85.88 185 HIS A O 1
ATOM 1402 N N . VAL A 1 186 ? 27.258 2.504 -60.771 1.00 89.94 186 VAL A N 1
ATOM 1403 C CA . VAL A 1 186 ? 26.624 3.191 -59.638 1.00 89.94 186 VAL A CA 1
ATOM 1404 C C . VAL A 1 186 ? 26.701 4.690 -59.877 1.00 89.94 186 VAL A C 1
ATOM 1406 O O . VAL A 1 186 ? 27.794 5.252 -59.950 1.00 89.94 186 VAL A O 1
ATOM 1409 N N . ASP A 1 187 ? 25.540 5.327 -59.988 1.00 88.94 187 ASP A N 1
ATOM 1410 C CA . ASP A 1 187 ? 25.436 6.770 -60.146 1.00 88.94 187 ASP A CA 1
ATOM 1411 C C . ASP A 1 187 ? 25.353 7.507 -58.801 1.00 88.94 187 ASP A C 1
ATOM 1413 O O . ASP A 1 187 ? 25.259 6.923 -57.717 1.00 88.94 187 ASP A O 1
ATOM 1417 N N . ARG A 1 188 ? 25.416 8.840 -58.885 1.00 90.31 188 ARG A N 1
ATOM 1418 C CA . ARG A 1 188 ? 25.293 9.741 -57.735 1.00 90.31 188 ARG A CA 1
ATOM 1419 C C . ARG A 1 188 ? 24.007 9.490 -56.945 1.00 90.31 188 ARG A C 1
ATOM 1421 O O . ARG A 1 188 ? 24.047 9.495 -55.720 1.00 90.31 188 ARG A O 1
ATOM 1428 N N . GLU A 1 189 ? 22.893 9.272 -57.637 1.00 92.81 189 GLU A N 1
ATOM 1429 C CA . GLU A 1 189 ? 21.583 9.115 -57.007 1.00 92.81 189 GLU A CA 1
ATOM 1430 C C . GLU A 1 189 ? 21.513 7.820 -56.180 1.00 92.81 189 GLU A C 1
ATOM 1432 O O . GLU A 1 189 ? 20.950 7.803 -55.087 1.00 92.81 189 GLU A O 1
ATOM 1437 N N . ALA A 1 190 ? 22.133 6.734 -56.655 1.00 94.12 190 ALA A N 1
ATOM 1438 C CA . ALA A 1 190 ? 22.254 5.488 -55.906 1.00 94.12 190 ALA A CA 1
ATOM 1439 C C . ALA A 1 190 ? 23.090 5.645 -54.624 1.00 94.12 190 ALA A C 1
ATOM 1441 O O . ALA A 1 190 ? 22.666 5.162 -53.572 1.00 94.12 190 ALA A O 1
ATOM 1442 N N . GLU A 1 191 ? 24.227 6.352 -54.682 1.00 96.56 191 GLU A N 1
ATOM 1443 C CA . GLU A 1 191 ? 25.031 6.677 -53.491 1.00 96.56 191 GLU A CA 1
ATOM 1444 C C . GLU A 1 191 ? 24.225 7.525 -52.490 1.00 96.56 191 GLU A C 1
ATOM 1446 O O . GLU A 1 191 ? 24.210 7.225 -51.296 1.00 96.56 191 GLU A O 1
ATOM 1451 N N . GLU A 1 192 ? 23.526 8.560 -52.965 1.00 97.25 192 GLU A N 1
ATOM 1452 C CA . GLU A 1 192 ? 22.728 9.463 -52.126 1.00 97.25 192 GLU A CA 1
ATOM 1453 C C . GLU A 1 192 ? 21.550 8.747 -51.450 1.00 97.25 192 GLU A C 1
ATOM 1455 O O . GLU A 1 192 ? 21.313 8.951 -50.258 1.00 97.25 192 GLU A O 1
ATOM 1460 N N . ARG A 1 193 ? 20.852 7.845 -52.157 1.00 97.94 193 ARG A N 1
ATOM 1461 C CA . ARG A 1 193 ? 19.799 7.006 -51.556 1.00 97.94 193 ARG A CA 1
ATOM 1462 C C . ARG A 1 193 ? 20.351 6.091 -50.462 1.00 97.94 193 ARG A C 1
ATOM 1464 O O . ARG A 1 193 ? 19.714 5.941 -49.421 1.00 97.94 193 ARG A O 1
ATOM 1471 N N . ALA A 1 194 ? 21.529 5.503 -50.669 1.00 97.81 194 ALA A N 1
ATOM 1472 C CA . ALA A 1 194 ? 22.169 4.661 -49.660 1.00 97.81 194 ALA A CA 1
ATOM 1473 C C . ALA A 1 194 ? 22.667 5.470 -48.453 1.00 97.81 194 ALA A C 1
ATOM 1475 O O . ALA A 1 194 ? 22.516 5.023 -47.317 1.00 97.81 194 ALA A O 1
ATOM 1476 N N . LEU A 1 195 ? 23.178 6.687 -48.676 1.00 98.25 195 LEU A N 1
ATOM 1477 C CA . LEU A 1 195 ? 23.530 7.616 -47.602 1.00 98.25 195 LEU A CA 1
ATOM 1478 C C . LEU A 1 195 ? 22.303 7.980 -46.758 1.00 98.25 195 LEU A C 1
ATOM 1480 O O . LEU A 1 195 ? 22.367 7.907 -45.532 1.00 98.25 195 LEU A O 1
ATOM 1484 N N . ALA A 1 196 ? 21.181 8.318 -47.399 1.00 98.44 196 ALA A N 1
ATOM 1485 C CA . ALA A 1 196 ? 19.932 8.623 -46.706 1.00 98.44 196 ALA A CA 1
ATOM 1486 C C . ALA A 1 196 ? 19.403 7.412 -45.915 1.00 98.44 196 ALA A C 1
ATOM 1488 O O . ALA A 1 196 ? 18.949 7.558 -44.780 1.00 98.44 196 ALA A O 1
ATOM 1489 N N . ALA A 1 197 ? 19.507 6.201 -46.476 1.00 98.38 197 ALA A N 1
ATOM 1490 C CA . ALA A 1 197 ? 19.135 4.969 -45.782 1.00 98.38 197 ALA A CA 1
ATOM 1491 C C . ALA A 1 197 ? 20.006 4.714 -44.540 1.00 98.38 197 ALA A C 1
ATOM 1493 O O . ALA A 1 197 ? 19.469 4.373 -43.484 1.00 98.38 197 ALA A O 1
ATOM 1494 N N . TYR A 1 198 ? 21.324 4.926 -44.642 1.00 98.50 198 TYR A N 1
ATOM 1495 C CA . TYR A 1 198 ? 22.242 4.855 -43.504 1.00 98.50 198 TYR A CA 1
ATOM 1496 C C . TYR A 1 198 ? 21.909 5.898 -42.433 1.00 98.50 198 TYR A C 1
ATOM 1498 O O . TYR A 1 198 ? 21.788 5.534 -41.268 1.00 98.50 198 TYR A O 1
ATOM 1506 N N . GLN A 1 199 ? 21.703 7.162 -42.809 1.00 98.62 199 GLN A N 1
ATOM 1507 C CA . GLN A 1 199 ? 21.344 8.227 -41.864 1.00 98.62 199 GLN A CA 1
ATOM 1508 C C . GLN A 1 199 ? 20.055 7.890 -41.106 1.00 98.62 199 GLN A C 1
ATOM 1510 O O . GLN A 1 199 ? 20.034 7.939 -39.880 1.00 98.62 199 GLN A O 1
ATOM 1515 N N . ALA A 1 200 ? 19.018 7.432 -41.811 1.00 98.56 200 ALA A N 1
ATOM 1516 C CA . ALA A 1 200 ? 17.769 7.017 -41.181 1.00 98.56 200 ALA A CA 1
ATOM 1517 C C . ALA A 1 200 ? 17.942 5.786 -40.268 1.00 98.56 200 ALA A C 1
ATOM 1519 O O . ALA A 1 200 ? 17.250 5.656 -39.258 1.00 98.56 200 ALA A O 1
ATOM 1520 N N . ALA A 1 201 ? 18.831 4.850 -40.619 1.00 98.50 201 ALA A N 1
ATOM 1521 C CA . ALA A 1 201 ? 19.149 3.703 -39.771 1.00 98.50 201 ALA A CA 1
ATOM 1522 C C . ALA A 1 201 ? 19.925 4.117 -38.509 1.00 98.50 201 ALA A C 1
ATOM 1524 O O . ALA A 1 201 ? 19.631 3.611 -37.426 1.00 98.50 201 ALA A O 1
ATOM 1525 N N . ASP A 1 202 ? 20.861 5.060 -38.627 1.00 98.50 202 ASP A N 1
ATOM 1526 C CA . ASP A 1 202 ? 21.638 5.582 -37.500 1.00 98.50 202 ASP A CA 1
ATOM 1527 C C . ASP A 1 202 ? 20.774 6.412 -36.537 1.00 98.50 202 ASP A C 1
ATOM 1529 O O . ASP A 1 202 ? 20.889 6.260 -35.321 1.00 98.50 202 ASP A O 1
ATOM 1533 N N . GLU A 1 203 ? 19.828 7.200 -37.057 1.00 98.62 203 GLU A N 1
ATOM 1534 C CA . GLU A 1 203 ? 18.812 7.885 -36.247 1.00 98.62 203 GLU A CA 1
ATOM 1535 C C . GLU A 1 203 ? 17.957 6.884 -35.457 1.00 98.62 203 GLU A C 1
ATOM 1537 O O . GLU A 1 203 ? 17.832 7.002 -34.238 1.00 98.62 203 GLU A O 1
ATOM 1542 N N . ARG A 1 204 ? 17.443 5.830 -36.112 1.00 98.50 204 ARG A N 1
ATOM 1543 C CA . ARG A 1 204 ? 16.687 4.762 -35.427 1.00 98.50 204 ARG A CA 1
ATOM 1544 C C . ARG A 1 204 ? 17.514 4.059 -34.350 1.00 98.50 204 ARG A C 1
ATOM 1546 O O . ARG A 1 204 ? 16.983 3.755 -33.281 1.00 98.50 204 ARG A O 1
ATOM 1553 N N . ARG A 1 205 ? 18.800 3.804 -34.611 1.00 98.50 205 ARG A N 1
ATOM 1554 C CA . ARG A 1 205 ? 19.732 3.244 -33.621 1.00 98.50 205 ARG A CA 1
ATOM 1555 C C . ARG A 1 205 ? 19.865 4.173 -32.417 1.00 98.50 205 ARG A C 1
ATOM 1557 O O . ARG A 1 205 ? 19.686 3.721 -31.288 1.00 98.50 205 ARG A O 1
ATOM 1564 N N . ALA A 1 206 ? 20.124 5.458 -32.650 1.00 98.50 206 ALA A N 1
ATOM 1565 C CA . ALA A 1 206 ? 20.257 6.445 -31.587 1.00 98.50 206 ALA A CA 1
ATOM 1566 C C . ALA A 1 206 ? 18.966 6.575 -30.760 1.00 98.50 206 ALA A C 1
ATOM 1568 O O . ALA A 1 206 ? 19.025 6.726 -29.540 1.00 98.50 206 ALA A O 1
ATOM 1569 N N . ASP A 1 207 ? 17.795 6.516 -31.394 1.00 98.56 207 ASP A N 1
ATOM 1570 C CA . ASP A 1 207 ? 16.496 6.561 -30.716 1.00 98.56 207 ASP A CA 1
ATOM 1571 C C . ASP A 1 207 ? 16.279 5.333 -29.826 1.00 98.56 207 ASP A C 1
ATOM 1573 O O . ASP A 1 207 ? 15.904 5.472 -28.659 1.00 98.56 207 ASP A O 1
ATOM 1577 N N . ALA A 1 208 ? 16.571 4.138 -30.345 1.00 98.50 208 ALA A N 1
ATOM 1578 C CA . ALA A 1 208 ? 16.463 2.892 -29.593 1.00 98.50 208 ALA A CA 1
ATOM 1579 C C . ALA A 1 208 ? 17.437 2.848 -28.399 1.00 98.50 208 ALA A C 1
ATOM 1581 O O . ALA A 1 208 ? 17.069 2.390 -27.316 1.00 98.50 208 ALA A O 1
ATOM 1582 N N . GLU A 1 209 ? 18.656 3.373 -28.558 1.00 98.38 209 GLU A N 1
ATOM 1583 C CA . GLU A 1 209 ? 19.628 3.514 -27.467 1.00 98.38 209 GLU A CA 1
ATOM 1584 C C . GLU A 1 209 ? 19.132 4.475 -26.376 1.00 98.38 209 GLU A C 1
ATOM 1586 O O . GLU A 1 209 ? 19.231 4.153 -25.188 1.00 98.38 209 GLU A O 1
ATOM 1591 N N . ARG A 1 210 ? 18.537 5.619 -26.750 1.00 98.62 210 ARG A N 1
ATOM 1592 C CA . ARG A 1 210 ? 17.942 6.556 -25.779 1.00 98.62 210 ARG A CA 1
ATOM 1593 C C . ARG A 1 210 ? 16.774 5.926 -25.026 1.00 98.62 210 ARG A C 1
ATOM 1595 O O . ARG A 1 210 ? 16.720 6.035 -23.803 1.00 98.62 210 ARG A O 1
ATOM 1602 N N . GLN A 1 211 ? 15.886 5.220 -25.727 1.00 98.25 211 GLN A N 1
ATOM 1603 C CA . GLN A 1 211 ? 14.775 4.494 -25.102 1.00 98.25 211 GLN A CA 1
ATOM 1604 C C . GLN A 1 211 ? 15.275 3.434 -24.115 1.00 98.25 211 GLN A C 1
ATOM 1606 O O . GLN A 1 211 ? 14.776 3.359 -22.992 1.00 98.25 211 GLN A O 1
ATOM 1611 N N . LEU A 1 212 ? 16.293 2.654 -24.494 1.00 98.56 212 LEU A N 1
ATOM 1612 C CA . LEU A 1 212 ? 16.919 1.688 -23.594 1.00 98.56 212 LEU A CA 1
ATOM 1613 C C . LEU A 1 212 ? 17.500 2.371 -22.346 1.00 98.56 212 LEU A C 1
ATOM 1615 O O . LEU A 1 212 ? 17.334 1.850 -21.245 1.00 98.56 212 LEU A O 1
ATOM 1619 N N . GLY A 1 213 ? 18.146 3.530 -22.499 1.00 98.38 213 GLY A N 1
ATOM 1620 C CA . GLY A 1 213 ? 18.629 4.341 -21.378 1.00 98.38 213 GLY A CA 1
ATOM 1621 C C . GLY A 1 213 ? 17.510 4.716 -20.405 1.00 98.38 213 GLY A C 1
ATOM 1622 O O . GLY A 1 213 ? 17.587 4.377 -19.225 1.00 98.38 213 GLY A O 1
ATOM 1623 N N . THR A 1 214 ? 16.424 5.309 -20.909 1.00 98.44 214 THR A N 1
ATOM 1624 C CA . THR A 1 214 ? 15.267 5.718 -20.094 1.00 98.44 214 THR A CA 1
ATOM 1625 C C . THR A 1 214 ? 14.636 4.549 -19.335 1.00 98.44 214 THR A C 1
ATOM 1627 O O . THR A 1 214 ? 14.333 4.670 -18.148 1.00 98.44 214 THR A O 1
ATOM 1630 N N . VAL A 1 215 ? 14.450 3.395 -19.987 1.00 98.44 215 VAL A N 1
ATOM 1631 C CA . VAL A 1 215 ? 13.852 2.219 -19.331 1.00 98.44 215 VAL A CA 1
ATOM 1632 C C . VAL A 1 215 ? 14.785 1.656 -18.253 1.00 98.44 215 VAL A C 1
ATOM 1634 O O . VAL A 1 215 ? 14.315 1.269 -17.183 1.00 98.44 215 VAL A O 1
ATOM 1637 N N . ARG A 1 216 ? 16.108 1.666 -18.475 1.00 98.50 216 ARG A N 1
ATOM 1638 C CA . ARG A 1 216 ? 17.095 1.216 -17.476 1.00 98.50 216 ARG A CA 1
ATOM 1639 C C . ARG A 1 216 ? 17.156 2.135 -16.259 1.00 98.50 216 ARG A C 1
ATOM 1641 O O . ARG A 1 216 ? 17.256 1.635 -15.142 1.00 98.50 216 ARG A O 1
ATOM 1648 N N . GLU A 1 217 ? 17.071 3.447 -16.458 1.00 98.50 217 GLU A N 1
ATOM 1649 C CA . GLU A 1 217 ? 16.992 4.421 -15.362 1.00 98.50 217 GLU A CA 1
ATOM 1650 C C . GLU A 1 217 ? 15.720 4.218 -14.532 1.00 98.50 217 GLU A C 1
ATOM 1652 O O . GLU A 1 217 ? 15.784 4.135 -13.303 1.00 98.50 217 GLU A O 1
ATOM 1657 N N . ALA A 1 218 ? 14.574 4.044 -15.196 1.00 98.19 218 ALA A N 1
ATOM 1658 C CA . ALA A 1 218 ? 13.315 3.744 -14.523 1.00 98.19 218 ALA A CA 1
ATOM 1659 C C . ALA A 1 218 ? 13.380 2.417 -13.748 1.00 98.19 218 ALA A C 1
ATOM 1661 O O . ALA A 1 218 ? 12.880 2.336 -12.625 1.00 98.19 218 ALA A O 1
ATOM 1662 N N . LEU A 1 219 ? 14.015 1.383 -14.319 1.00 98.31 219 LEU A N 1
ATOM 1663 C CA . LEU A 1 219 ? 14.204 0.093 -13.654 1.00 98.31 219 LEU A CA 1
ATOM 1664 C C . LEU A 1 219 ? 15.072 0.239 -12.401 1.00 98.31 219 LEU A C 1
ATOM 1666 O O . LEU A 1 219 ? 14.727 -0.319 -11.363 1.00 98.31 219 LEU A O 1
ATOM 1670 N N . ALA A 1 220 ? 16.165 1.001 -12.476 1.00 97.88 220 ALA A N 1
ATOM 1671 C CA . ALA A 1 220 ? 17.038 1.248 -11.332 1.00 97.88 220 ALA A CA 1
ATOM 1672 C C . ALA A 1 220 ? 16.298 1.972 -10.195 1.00 97.88 220 ALA A C 1
ATOM 1674 O O . ALA A 1 220 ? 16.417 1.572 -9.038 1.00 97.88 220 ALA A O 1
ATOM 1675 N N . ALA A 1 221 ? 15.485 2.981 -10.522 1.00 97.88 221 ALA A N 1
ATOM 1676 C CA . ALA A 1 221 ? 14.663 3.687 -9.542 1.00 97.88 221 ALA A CA 1
ATOM 1677 C C . ALA A 1 221 ? 13.613 2.766 -8.894 1.00 97.88 221 ALA A C 1
ATOM 1679 O O . ALA A 1 221 ? 13.493 2.727 -7.669 1.00 97.88 221 ALA A O 1
ATOM 1680 N N . ALA A 1 222 ? 12.893 1.975 -9.698 1.00 97.75 222 ALA A N 1
ATOM 1681 C CA . ALA A 1 222 ? 11.900 1.027 -9.193 1.00 97.75 222 ALA A CA 1
ATOM 1682 C C . ALA A 1 222 ? 12.537 -0.079 -8.333 1.00 97.75 222 ALA A C 1
ATOM 1684 O O . ALA A 1 222 ? 11.976 -0.462 -7.309 1.00 97.75 222 ALA A O 1
ATOM 1685 N N . ALA A 1 223 ? 13.720 -0.569 -8.713 1.00 97.00 223 ALA A N 1
ATOM 1686 C CA . ALA A 1 223 ? 14.463 -1.560 -7.940 1.00 97.00 223 ALA A CA 1
ATOM 1687 C C . ALA A 1 223 ? 14.938 -1.003 -6.589 1.00 97.00 223 ALA A C 1
ATOM 1689 O O . ALA A 1 223 ? 14.833 -1.702 -5.583 1.00 97.00 223 ALA A O 1
ATOM 1690 N N . ALA A 1 224 ? 15.402 0.250 -6.547 1.00 97.19 224 ALA A N 1
ATOM 1691 C CA . ALA A 1 224 ? 15.825 0.901 -5.308 1.00 97.19 224 ALA A CA 1
ATOM 1692 C C . ALA A 1 224 ? 14.665 1.074 -4.309 1.00 97.19 224 ALA A C 1
ATOM 1694 O O . ALA A 1 224 ? 14.844 0.812 -3.122 1.00 97.19 224 ALA A O 1
ATOM 1695 N N . GLU A 1 225 ? 13.476 1.460 -4.783 1.00 96.31 225 GLU A N 1
ATOM 1696 C CA . GLU A 1 225 ? 12.279 1.610 -3.938 1.00 96.31 225 GLU A CA 1
ATOM 1697 C C . GLU A 1 225 ? 11.699 0.251 -3.498 1.00 96.31 225 GLU A C 1
ATOM 1699 O O . GLU A 1 225 ? 11.271 0.085 -2.356 1.00 96.31 225 GLU A O 1
ATOM 1704 N N . ALA A 1 226 ? 11.692 -0.750 -4.385 1.00 96.31 226 ALA A N 1
ATOM 1705 C CA . ALA A 1 226 ? 11.178 -2.088 -4.083 1.00 96.31 226 ALA A CA 1
ATOM 1706 C C . ALA A 1 226 ? 12.068 -2.869 -3.098 1.00 96.31 226 ALA A C 1
ATOM 1708 O O . ALA A 1 226 ? 11.571 -3.637 -2.265 1.00 96.31 226 ALA A O 1
ATOM 1709 N N . GLY A 1 227 ? 13.387 -2.696 -3.219 1.00 94.62 227 GLY A N 1
ATOM 1710 C CA . GLY A 1 227 ? 14.389 -3.572 -2.622 1.00 94.62 227 GLY A CA 1
ATOM 1711 C C . GLY A 1 227 ? 14.434 -4.962 -3.275 1.00 94.62 227 GLY A C 1
ATOM 1712 O O . GLY A 1 227 ? 13.854 -5.211 -4.337 1.00 94.62 227 GLY A O 1
ATOM 1713 N N . ASP A 1 228 ? 15.108 -5.896 -2.603 1.00 92.75 228 ASP A N 1
ATOM 1714 C CA . ASP A 1 228 ? 15.408 -7.234 -3.144 1.00 92.75 228 ASP A CA 1
ATOM 1715 C C . ASP A 1 228 ? 14.285 -8.263 -2.934 1.00 92.75 228 ASP A C 1
ATOM 1717 O O . ASP A 1 228 ? 14.366 -9.404 -3.392 1.00 92.75 228 ASP A O 1
ATOM 1721 N N . ALA A 1 229 ? 13.223 -7.891 -2.216 1.00 95.00 229 ALA A N 1
ATOM 1722 C CA . ALA A 1 229 ? 12.139 -8.813 -1.918 1.00 95.00 229 ALA A CA 1
ATOM 1723 C C . ALA A 1 229 ? 11.343 -9.183 -3.193 1.00 95.00 229 ALA A C 1
ATOM 1725 O O . ALA A 1 229 ? 11.068 -8.321 -4.042 1.00 95.00 229 ALA A O 1
ATOM 1726 N N . PRO A 1 230 ? 10.912 -10.454 -3.329 1.00 97.12 230 PRO A N 1
ATOM 1727 C CA . PRO A 1 230 ? 9.995 -10.855 -4.389 1.00 97.12 230 PRO A CA 1
ATOM 1728 C C . PRO A 1 230 ? 8.639 -10.150 -4.266 1.00 97.12 230 PRO A C 1
ATOM 1730 O O . PRO A 1 230 ? 8.101 -10.008 -3.165 1.00 97.12 230 PRO A O 1
ATOM 1733 N N . THR A 1 231 ? 8.034 -9.804 -5.405 1.00 98.06 231 THR A N 1
ATOM 1734 C CA . THR A 1 231 ? 6.727 -9.125 -5.475 1.00 98.06 231 THR A CA 1
ATOM 1735 C C . THR A 1 231 ? 5.625 -9.896 -4.747 1.00 98.06 231 THR A C 1
ATOM 1737 O O . THR A 1 231 ? 4.792 -9.289 -4.080 1.00 98.06 231 THR A O 1
ATOM 1740 N N . ALA A 1 232 ? 5.642 -11.233 -4.806 1.00 97.81 232 ALA A N 1
ATOM 1741 C CA . ALA A 1 232 ? 4.680 -12.074 -4.092 1.00 97.81 232 ALA A CA 1
ATOM 1742 C C . ALA A 1 232 ? 4.758 -11.895 -2.565 1.00 97.81 232 ALA A C 1
ATOM 1744 O O . ALA A 1 232 ? 3.726 -11.768 -1.913 1.00 97.81 232 ALA A O 1
ATOM 1745 N N . ARG A 1 233 ? 5.973 -11.806 -2.008 1.00 97.81 233 ARG A N 1
ATOM 1746 C CA . ARG A 1 233 ? 6.185 -11.603 -0.569 1.00 97.81 233 ARG A CA 1
ATOM 1747 C C . ARG A 1 233 ? 5.719 -10.217 -0.126 1.00 97.81 233 ARG A C 1
ATOM 1749 O O . ARG A 1 233 ? 5.047 -10.093 0.888 1.00 97.81 233 ARG A O 1
ATOM 1756 N N . LEU A 1 234 ? 6.039 -9.181 -0.903 1.00 98.00 234 LEU A N 1
ATOM 1757 C CA . LEU A 1 234 ? 5.576 -7.817 -0.620 1.00 98.00 234 LEU A CA 1
ATOM 1758 C C . LEU A 1 234 ? 4.048 -7.697 -0.728 1.00 98.00 234 LEU A C 1
ATOM 1760 O O . LEU A 1 234 ? 3.435 -6.922 0.001 1.00 98.00 234 LEU A O 1
ATOM 1764 N N . ALA A 1 235 ? 3.421 -8.472 -1.618 1.00 98.31 235 ALA A N 1
ATOM 1765 C CA . ALA A 1 235 ? 1.967 -8.525 -1.736 1.00 98.31 235 ALA A CA 1
ATOM 1766 C C . ALA A 1 235 ? 1.314 -9.187 -0.516 1.00 98.31 235 ALA A C 1
ATOM 1768 O O . ALA A 1 235 ? 0.269 -8.723 -0.058 1.00 98.31 235 ALA A O 1
ATOM 1769 N N . GLU A 1 236 ? 1.929 -10.246 0.011 1.00 98.19 236 GLU A N 1
ATOM 1770 C CA . GLU A 1 236 ? 1.503 -10.895 1.249 1.00 98.19 236 GLU A CA 1
ATOM 1771 C C . GLU A 1 236 ? 1.629 -9.943 2.443 1.00 98.19 236 GLU A C 1
ATOM 1773 O O . GLU A 1 236 ? 0.625 -9.699 3.106 1.00 98.19 236 GLU A O 1
ATOM 1778 N N . GLU A 1 237 ? 2.795 -9.313 2.628 1.00 97.56 237 GLU A N 1
ATOM 1779 C CA . GLU A 1 237 ? 3.066 -8.335 3.696 1.00 97.56 237 GLU A CA 1
ATOM 1780 C C . GLU A 1 237 ? 2.074 -7.160 3.658 1.00 97.56 237 GLU A C 1
ATOM 1782 O O . GLU A 1 237 ? 1.410 -6.858 4.651 1.00 97.56 237 GLU A O 1
ATOM 1787 N N . ALA A 1 238 ? 1.890 -6.530 2.492 1.00 98.12 238 ALA A N 1
ATOM 1788 C CA . ALA A 1 238 ? 0.924 -5.442 2.338 1.00 98.12 238 ALA A CA 1
ATOM 1789 C C . ALA A 1 238 ? -0.518 -5.911 2.604 1.00 98.12 238 ALA A C 1
ATOM 1791 O O . ALA A 1 238 ? -1.311 -5.188 3.209 1.00 98.12 238 ALA A O 1
ATOM 1792 N N . GLY A 1 239 ? -0.863 -7.131 2.181 1.00 98.06 239 GLY A N 1
ATOM 1793 C CA . GLY A 1 239 ? -2.168 -7.729 2.440 1.00 98.06 239 GLY A CA 1
ATOM 1794 C C . GLY A 1 239 ? -2.401 -8.054 3.918 1.00 98.06 239 GLY A C 1
ATOM 1795 O O . GLY A 1 239 ? -3.520 -7.898 4.404 1.00 98.06 239 GLY A O 1
ATOM 1796 N N . GLU A 1 240 ? -1.376 -8.497 4.643 1.00 98.06 240 GLU A N 1
ATOM 1797 C CA . GLU A 1 240 ? -1.435 -8.735 6.087 1.00 98.06 240 GLU A CA 1
ATOM 1798 C C . GLU A 1 240 ? -1.657 -7.437 6.850 1.00 98.06 240 GLU A C 1
ATOM 1800 O O . GLU A 1 240 ? -2.625 -7.350 7.608 1.00 98.06 240 GLU A O 1
ATOM 1805 N N . ILE A 1 241 ? -0.846 -6.412 6.572 1.00 98.38 241 ILE A N 1
ATOM 1806 C CA . ILE A 1 241 ? -0.982 -5.085 7.183 1.00 98.38 241 ILE A CA 1
ATOM 1807 C C . ILE A 1 241 ? -2.390 -4.526 6.929 1.00 98.38 241 ILE A C 1
ATOM 1809 O O . ILE A 1 241 ? -3.028 -4.025 7.854 1.00 98.38 241 ILE A O 1
ATOM 1813 N N . GLU A 1 242 ? -2.924 -4.659 5.712 1.00 98.06 242 GLU A N 1
ATOM 1814 C CA . GLU A 1 242 ? -4.281 -4.207 5.379 1.00 98.06 242 GLU A CA 1
ATOM 1815 C C . GLU A 1 242 ? -5.368 -4.963 6.161 1.00 98.06 242 GLU A C 1
ATOM 1817 O O . GLU A 1 242 ? -6.308 -4.358 6.692 1.00 98.06 242 GLU A O 1
ATOM 1822 N N . ARG A 1 243 ? -5.249 -6.294 6.264 1.00 98.12 243 ARG A N 1
ATOM 1823 C CA . ARG A 1 243 ? -6.194 -7.131 7.021 1.00 98.12 243 ARG A CA 1
ATOM 1824 C C . ARG A 1 243 ? -6.143 -6.834 8.514 1.00 98.12 243 ARG A C 1
ATOM 1826 O O . ARG A 1 243 ? -7.182 -6.857 9.174 1.00 98.12 243 ARG A O 1
ATOM 1833 N N . GLU A 1 244 ? -4.956 -6.621 9.070 1.00 98.00 244 GLU A N 1
ATOM 1834 C CA . GLU A 1 244 ? -4.796 -6.245 10.474 1.00 98.00 244 GLU A CA 1
ATOM 1835 C C . GLU A 1 244 ? -5.323 -4.841 10.740 1.00 98.00 244 GLU A C 1
ATOM 1837 O O . GLU A 1 244 ? -6.049 -4.646 11.712 1.00 98.00 244 GLU A O 1
ATOM 1842 N N . TYR A 1 245 ? -5.037 -3.890 9.849 1.00 98.12 245 TYR A N 1
ATOM 1843 C CA . TYR A 1 245 ? -5.543 -2.528 9.953 1.00 98.12 245 TYR A CA 1
ATOM 1844 C C . TYR A 1 245 ? -7.068 -2.512 9.948 1.00 98.12 245 TYR A C 1
ATOM 1846 O O . TYR A 1 245 ? -7.681 -1.889 10.809 1.00 98.12 245 TYR A O 1
ATOM 1854 N N . THR A 1 246 ? -7.690 -3.247 9.025 1.00 97.62 246 THR A N 1
ATOM 1855 C CA . THR A 1 246 ? -9.152 -3.326 8.926 1.00 97.62 246 THR A CA 1
ATOM 1856 C C . THR A 1 246 ? -9.762 -3.922 10.197 1.00 97.62 246 THR A C 1
ATOM 1858 O O . THR A 1 246 ? -10.740 -3.387 10.717 1.00 97.62 246 THR A O 1
ATOM 1861 N N . ARG A 1 247 ? -9.160 -4.987 10.747 1.00 97.06 247 ARG A N 1
ATOM 1862 C CA . ARG A 1 247 ? -9.595 -5.601 12.014 1.00 97.06 247 ARG A CA 1
ATOM 1863 C C . ARG A 1 247 ? -9.451 -4.644 13.199 1.00 97.06 247 ARG A C 1
ATOM 1865 O O . ARG A 1 247 ? -10.408 -4.463 13.946 1.00 97.06 247 ARG A O 1
ATOM 1872 N N . ALA A 1 248 ? -8.294 -3.999 13.340 1.00 97.50 248 ALA A N 1
ATOM 1873 C CA . ALA A 1 248 ? -8.040 -3.031 14.404 1.00 97.50 248 ALA A CA 1
ATOM 1874 C C . ALA A 1 24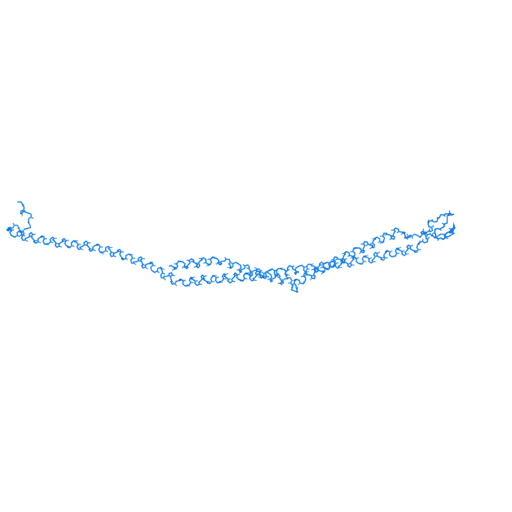8 ? -8.978 -1.820 14.293 1.00 97.50 248 ALA A C 1
ATOM 1876 O O . ALA A 1 248 ? -9.542 -1.375 15.287 1.00 97.50 248 ALA A O 1
ATOM 1877 N N . ARG A 1 249 ? -9.222 -1.326 13.073 1.00 96.94 249 ARG A N 1
ATOM 1878 C CA . ARG A 1 249 ? -10.121 -0.195 12.833 1.00 96.94 249 ARG A CA 1
ATOM 1879 C C . ARG A 1 249 ? -11.579 -0.533 13.139 1.00 96.94 249 ARG A C 1
ATOM 1881 O O . ARG A 1 249 ? -12.278 0.311 13.693 1.00 96.94 249 ARG A O 1
ATOM 1888 N N . ALA A 1 250 ? -12.024 -1.746 12.811 1.00 95.81 250 ALA A N 1
ATOM 1889 C CA . ALA A 1 250 ? -13.356 -2.224 13.167 1.00 95.81 250 ALA A CA 1
ATOM 1890 C C . ALA A 1 250 ? -13.530 -2.302 14.693 1.00 95.81 250 ALA A C 1
ATOM 1892 O O . ALA A 1 250 ? -14.496 -1.752 15.214 1.00 95.81 250 ALA A O 1
ATOM 1893 N N . ALA A 1 251 ? -12.569 -2.884 15.417 1.00 93.94 251 ALA A N 1
ATOM 1894 C CA . ALA A 1 251 ? -12.605 -2.938 16.881 1.00 93.94 251 ALA A CA 1
ATOM 1895 C C . ALA A 1 251 ? -12.562 -1.535 17.523 1.00 93.94 251 ALA A C 1
ATOM 1897 O O . ALA A 1 251 ? -13.338 -1.241 18.427 1.00 93.94 251 ALA A O 1
ATOM 1898 N N . ALA A 1 252 ? -11.737 -0.630 16.990 1.00 95.69 252 ALA A N 1
ATOM 1899 C CA . ALA A 1 252 ? -11.650 0.755 17.453 1.00 95.69 252 ALA A CA 1
ATOM 1900 C C . ALA A 1 252 ? -12.952 1.552 17.260 1.00 95.69 252 ALA A C 1
ATOM 1902 O O . ALA A 1 252 ? -13.223 2.486 18.011 1.00 95.69 252 ALA A O 1
ATOM 1903 N N . SER A 1 253 ? -13.769 1.210 16.256 1.00 93.31 253 SER A N 1
ATOM 1904 C CA . SER A 1 253 ? -15.018 1.934 15.977 1.00 93.31 253 SER A CA 1
ATOM 1905 C C . SER A 1 253 ? -16.051 1.827 17.106 1.00 93.31 253 SER A C 1
ATOM 1907 O O . SER A 1 253 ? -16.885 2.720 17.249 1.00 93.31 253 SER A O 1
ATOM 1909 N N . GLY A 1 254 ? -15.951 0.791 17.947 1.00 90.69 254 GLY A N 1
ATOM 1910 C CA . GLY A 1 254 ? -16.801 0.596 19.122 1.00 90.69 254 GLY A CA 1
ATOM 1911 C C . GLY A 1 254 ? -16.440 1.469 20.328 1.00 90.69 254 GLY A C 1
ATOM 1912 O O . GLY A 1 254 ? -17.196 1.483 21.294 1.00 90.69 254 GLY A O 1
ATOM 1913 N N . LEU A 1 255 ? -15.328 2.220 20.287 1.00 92.19 255 LEU A N 1
ATOM 1914 C CA . LEU A 1 255 ? -14.821 2.967 21.445 1.00 92.19 255 LEU A CA 1
ATOM 1915 C C . LEU A 1 255 ? -15.849 3.958 22.004 1.00 92.19 255 LEU A C 1
ATOM 1917 O O . LEU A 1 255 ? -16.081 3.990 23.207 1.00 92.19 255 LEU A O 1
ATOM 1921 N N . HIS A 1 256 ? -16.489 4.748 21.140 1.00 90.94 256 HIS A N 1
ATOM 1922 C CA . HIS A 1 256 ? -17.472 5.733 21.592 1.00 90.94 256 HIS A CA 1
ATOM 1923 C C . HIS A 1 256 ? -18.714 5.071 22.205 1.00 90.94 256 HIS A C 1
ATOM 1925 O O . HIS A 1 256 ? -19.192 5.524 23.240 1.00 90.94 256 HIS A O 1
ATOM 1931 N N . ALA A 1 257 ? -19.201 3.978 21.609 1.00 91.25 257 ALA A N 1
ATOM 1932 C CA . ALA A 1 257 ? -20.343 3.237 22.141 1.00 91.25 257 ALA A CA 1
ATOM 1933 C C . ALA A 1 257 ? -20.035 2.665 23.534 1.00 91.25 257 ALA A C 1
ATOM 1935 O O . ALA A 1 257 ? -20.803 2.885 24.464 1.00 91.25 257 ALA A O 1
ATOM 1936 N N . ALA A 1 258 ? -18.863 2.046 23.707 1.00 90.81 258 ALA A N 1
ATOM 1937 C CA . ALA A 1 258 ? -18.414 1.540 25.002 1.00 90.81 258 ALA A CA 1
ATOM 1938 C C . ALA A 1 258 ? -18.251 2.661 26.054 1.00 90.81 258 ALA A C 1
ATOM 1940 O O . ALA A 1 258 ? -18.525 2.447 27.233 1.00 90.81 258 ALA A O 1
ATOM 1941 N N . GLN A 1 259 ? -17.852 3.876 25.643 1.00 92.88 259 GLN A N 1
ATOM 1942 C CA . GLN A 1 259 ? -17.756 5.033 26.550 1.00 92.88 259 GLN A CA 1
ATOM 1943 C C . GLN A 1 259 ? -19.131 5.493 27.023 1.00 92.88 259 GLN A C 1
ATOM 1945 O O . GLN A 1 259 ? -19.295 5.820 28.197 1.00 92.88 259 GLN A O 1
ATOM 1950 N N . GLU A 1 260 ? -20.111 5.533 26.125 1.00 95.31 260 GLU A N 1
ATOM 1951 C CA . GLU A 1 260 ? -21.477 5.917 26.476 1.00 95.31 260 GLU A CA 1
ATOM 1952 C C . GLU A 1 260 ? -22.171 4.861 27.339 1.00 95.31 260 GLU A C 1
ATOM 1954 O O . GLU A 1 260 ? -22.866 5.230 28.285 1.00 95.31 260 GLU A O 1
ATOM 1959 N N . GLU A 1 261 ? -21.933 3.571 27.084 1.00 93.44 261 GLU A N 1
ATOM 1960 C CA . GLU A 1 261 ? -22.449 2.482 27.920 1.00 93.44 261 GLU A CA 1
ATOM 1961 C C . GLU A 1 261 ? -21.882 2.537 29.342 1.00 93.44 261 GLU A C 1
ATOM 1963 O O . GLU A 1 261 ? -22.661 2.502 30.295 1.00 93.44 261 GLU A O 1
ATOM 1968 N N . LEU A 1 262 ? -20.562 2.717 29.511 1.00 94.12 262 LEU A N 1
ATOM 1969 C CA . LEU A 1 262 ? -19.972 2.864 30.847 1.00 94.12 262 LEU A CA 1
ATOM 1970 C C . LEU A 1 262 ? -20.533 4.089 31.576 1.00 94.12 262 LEU A C 1
ATOM 1972 O O . LEU A 1 262 ? -20.978 3.970 32.713 1.00 94.12 262 LEU A O 1
ATOM 1976 N N . ARG A 1 263 ? -20.580 5.251 30.914 1.00 94.50 263 ARG A N 1
ATOM 1977 C CA . ARG A 1 263 ? -21.149 6.471 31.510 1.00 94.50 263 ARG A CA 1
ATOM 1978 C C . ARG A 1 263 ? -22.626 6.310 31.864 1.00 94.50 263 ARG A C 1
ATOM 1980 O O . ARG A 1 263 ? -23.093 6.924 32.817 1.00 94.50 263 ARG A O 1
ATOM 1987 N N . GLY A 1 264 ? -23.382 5.561 31.063 1.00 93.62 264 GLY A N 1
ATOM 1988 C CA . GLY A 1 264 ? -24.781 5.240 31.332 1.00 93.62 264 GLY A CA 1
ATOM 1989 C C . GLY A 1 264 ? -24.926 4.402 32.594 1.00 93.62 264 GLY A C 1
ATOM 1990 O O . GLY A 1 264 ? -25.671 4.791 33.488 1.00 93.62 264 GLY A O 1
ATOM 1991 N N . ALA A 1 265 ? -24.150 3.325 32.685 1.00 92.06 265 ALA A N 1
ATOM 1992 C CA . ALA A 1 265 ? -24.154 2.417 33.824 1.00 92.06 265 ALA A CA 1
ATOM 1993 C C . ALA A 1 265 ? -23.675 3.112 35.117 1.00 92.06 265 ALA A C 1
ATOM 1995 O O . ALA A 1 265 ? -24.253 2.915 36.181 1.00 92.06 265 ALA A O 1
ATOM 1996 N N . GLU A 1 266 ? -22.668 3.989 35.033 1.00 92.44 266 GLU A N 1
ATOM 1997 C CA . GLU A 1 266 ? -22.205 4.799 36.170 1.00 92.44 266 GLU A CA 1
ATOM 1998 C C . GLU A 1 266 ? -23.274 5.778 36.669 1.00 92.44 266 GLU A C 1
ATOM 2000 O O . GLU A 1 266 ? -23.427 5.927 37.876 1.00 92.44 266 GLU A O 1
ATOM 2005 N N . ARG A 1 267 ? -24.053 6.396 35.771 1.00 93.44 267 ARG A N 1
ATOM 2006 C CA . ARG A 1 267 ? -25.175 7.271 36.159 1.00 93.44 267 ARG A CA 1
ATOM 2007 C C . ARG A 1 267 ? -26.349 6.516 36.770 1.00 93.44 267 ARG A C 1
ATOM 2009 O O . ARG A 1 267 ? -27.058 7.091 37.578 1.00 93.44 267 ARG A O 1
ATOM 2016 N N . GLU A 1 268 ? -26.593 5.276 36.356 1.00 90.06 268 GLU A N 1
ATOM 2017 C CA . GLU A 1 268 ? -27.635 4.426 36.952 1.00 90.06 268 GLU A CA 1
ATOM 2018 C C . GLU A 1 268 ? -27.267 3.997 38.381 1.00 90.06 268 GLU A C 1
ATOM 2020 O O . GLU A 1 268 ? -28.143 3.752 39.205 1.00 90.06 268 GLU A O 1
ATOM 2025 N N . ARG A 1 269 ? -25.963 3.952 38.683 1.00 89.94 269 ARG A N 1
ATOM 2026 C CA . ARG A 1 269 ? -25.420 3.631 40.006 1.00 89.94 269 ARG A CA 1
ATOM 2027 C C . ARG A 1 269 ? -25.492 4.788 41.010 1.00 89.94 269 ARG A C 1
ATOM 2029 O O . ARG A 1 269 ? -25.462 4.523 42.214 1.00 89.94 269 ARG A O 1
ATOM 2036 N N . GLU A 1 270 ? -25.436 6.029 40.529 1.00 84.38 270 GLU A N 1
ATOM 2037 C CA . GLU A 1 270 ? -25.441 7.265 41.338 1.00 84.38 270 GLU A CA 1
ATOM 2038 C C . GLU A 1 270 ? -26.832 7.606 41.887 1.00 84.38 270 GLU A C 1
ATOM 2040 O O . GLU A 1 270 ? -26.895 7.936 43.095 1.00 84.38 270 GLU A O 1
#

Radius of gyration: 63.39 Å; chains: 1; bounding box: 142×34×173 Å

Foldseek 3Di:
DVLVPDDPVCSPPDPVRVVVVVVVVVVVVVVVVVVVVVVVVVVVVVVVVVVVVVVVVVVVVVVVVVVVCVVCLVVLLVVLVVLLVLLVVLVVLLVVLVVVLVLLVQLLVLLVLLVVLVVVLVVLVVQLVVLVVQLVVLVVVLVVLVVLQVVCVQQVQLVPQDAQAQRPPPGDRDDPDGDHADVVRRDPVNSVVSVVSSVVSVVSSVVSVVVSVVSVVSSVVSCVSNDDDHSVVSVVVSVVSVVSSVVSVVSNVCNVVSVVVSVVSVVVVD

Sequence (270 aa):
RARALLPQALAGAGATGLAAAARRAAEELGGLESARRAERRLAELVEERAGLDRQERADDDVRQEAETWLADWETTRAGLQGCLDSAQEAATRAEQLAVQRDPARRRLDAARQRDRLTDDTEKARRQALASAEHAVEARAHWIDLKEQRLHGIAAELAANLTDGAPCGVCGATEHPAPARKSAGHVDREAEERALAAYQAADERRADAERQLGTVREALAAAAAEAGDAPTARLAEEAGEIEREYTRARAAASGLHAAQEELRGAERERE

Organism: NCBI:txid285562

pLDDT: mean 93.16, std 7.42, range [59.34, 98.62]